Protein AF-A0A077MDC3-F1 (afdb_monomer_lite)

Sequence (258 aa):
MDGVDSLLDNLPDDTRNVLLTLARAWHTCVTGQLAPKDVAADWALPRLPIQLRPPLAHARHLYLTCTYADETWPNDVRDLAAPLAAYLARAIRAEAGQQPGRDGWGFPVSLGRTDTVVFEITAEDPAEIVPVVNGRSLIDLVADFEKARRWELAGDYSGLVPASFSFGDLTQYYLGRAARQWPGPGRAWLLGCDCGEVGCWPLDARIDVTDDLVLWQDFHQPHRAARDYRSFGPFVFDRSEYDRAVADAVAALRADRS

pLDDT: mean 84.71, std 14.76, range [31.23, 98.44]

Foldseek 3Di:
DDLLVVLLVCCVPCLLVSLLLLLQQLVCLVPVDGDASLVSLVVCQVVDDVQLNLLSVLSSCCVVPHDPVGDDDDPSSSVSSSVNSVVSSVSLVVSVVPDPDPPFDPRPPDDDDAKAWAFDWDPDVQIFTFIAINNHTPLVLQLVVCVVVVHPPRSQWAGHRCVLDPCDPLLCALQQRDPDHPPDRQKHFGIHHPPSDPLPWTWMFGWDDYPFKTWTAPIATVVPRVDDCRNSDTHMHTPVSVSVSSVVVVVVVVVVVD

InterPro domains:
  IPR025184 Adenylyltransferase AadA, C-terminal domain [PF13427] (2-80)

Secondary structure (DSSP, 8-state):
--HHHHHHHTTTT-HHHHHHHHHHHHHHHHHS----HHHHHHHHGGGS-GGGHHHHHHHHHHHHH--GGG----HHHHTTHHHHHHHHHHHHHHHHHT-TT--S--S-S-SS-PPPEEEEEPSSSS--EEEEETTEEHHHHHHHHHHHTT-SSTT--B-B-TTTS----HHHHTTT--TT-SSSTTEEEEEB-TTS-TTSS-EEEEEEE-SSEEEEEEEE-GGGTT---TTT--EEEEHHHHHHHHHHHHHHHHHTT-

Organism: NCBI:txid1193518

Radius of gyration: 20.66 Å; chains: 1; bounding box: 45×46×55 Å

Structure (mmCIF, N/CA/C/O backbone):
data_AF-A0A077MDC3-F1
#
_entry.id   AF-A0A077MDC3-F1
#
loop_
_atom_site.group_PDB
_atom_site.id
_atom_site.type_symbol
_atom_site.label_atom_id
_atom_site.label_alt_id
_atom_site.label_comp_id
_atom_site.label_asym_id
_atom_site.label_entity_id
_atom_site.label_seq_id
_atom_site.pdbx_PDB_ins_code
_atom_site.Cartn_x
_atom_site.Cartn_y
_atom_site.Cartn_z
_atom_site.occupancy
_atom_site.B_iso_or_equiv
_atom_site.auth_seq_id
_atom_site.auth_comp_id
_atom_site.auth_asym_id
_atom_site.auth_atom_id
_atom_site.pdbx_PDB_model_num
ATOM 1 N N . MET A 1 1 ? -9.531 -4.899 -19.748 1.00 40.94 1 MET A N 1
ATOM 2 C CA . MET A 1 1 ? -8.127 -4.638 -20.104 1.00 40.94 1 MET A CA 1
ATOM 3 C C . MET A 1 1 ? -7.337 -5.021 -18.874 1.00 40.94 1 MET A C 1
ATOM 5 O O . MET A 1 1 ? -7.708 -4.560 -17.798 1.00 40.94 1 MET A O 1
ATOM 9 N N . ASP A 1 2 ? -6.454 -6.014 -18.979 1.00 57.16 2 ASP A N 1
ATOM 10 C CA . ASP A 1 2 ? -5.719 -6.485 -17.804 1.00 57.16 2 ASP A CA 1
ATOM 11 C C . ASP A 1 2 ? -4.724 -5.393 -17.355 1.00 57.16 2 ASP A C 1
ATOM 13 O O . ASP A 1 2 ? -4.376 -4.494 -18.123 1.00 57.16 2 ASP A O 1
ATOM 17 N N . GLY A 1 3 ? -4.312 -5.411 -16.087 1.00 64.69 3 GLY A N 1
ATOM 18 C CA . GLY A 1 3 ? -3.377 -4.406 -15.577 1.00 64.69 3 GLY A CA 1
ATOM 19 C C . GLY A 1 3 ? -2.032 -4.389 -16.313 1.00 64.69 3 GLY A C 1
ATOM 20 O O . GLY A 1 3 ? -1.382 -3.350 -16.412 1.00 64.69 3 GLY A O 1
ATOM 21 N N . VAL A 1 4 ? -1.612 -5.546 -16.835 1.00 71.31 4 VAL A N 1
ATOM 22 C CA . VAL A 1 4 ? -0.346 -5.719 -17.555 1.00 71.31 4 VAL A CA 1
ATOM 23 C C . VAL A 1 4 ? -0.385 -4.998 -18.902 1.00 71.31 4 VAL A C 1
ATOM 25 O O . VAL A 1 4 ? 0.580 -4.327 -19.242 1.00 71.31 4 VAL A O 1
ATOM 28 N N . ASP A 1 5 ? -1.499 -5.064 -19.624 1.00 73.94 5 ASP A N 1
ATOM 29 C CA . ASP A 1 5 ? -1.712 -4.408 -20.912 1.00 73.94 5 ASP A CA 1
ATOM 30 C C . ASP A 1 5 ? -1.623 -2.889 -20.768 1.00 73.94 5 ASP A C 1
ATOM 32 O O . ASP A 1 5 ? -0.858 -2.252 -21.484 1.00 73.94 5 ASP A O 1
ATOM 36 N N . SER A 1 6 ? -2.297 -2.320 -19.762 1.00 71.25 6 SER A N 1
ATOM 37 C CA . SER A 1 6 ? -2.240 -0.874 -19.508 1.00 71.25 6 SER A CA 1
ATOM 38 C C . SER A 1 6 ? -0.827 -0.379 -19.182 1.00 71.25 6 SER A C 1
ATOM 40 O O . SER A 1 6 ? -0.503 0.773 -19.462 1.00 71.25 6 SER A O 1
ATOM 42 N N . LEU A 1 7 ? 0.027 -1.218 -18.585 1.00 77.31 7 LEU A N 1
ATOM 43 C CA . LEU A 1 7 ? 1.435 -0.875 -18.389 1.00 77.31 7 LEU A CA 1
ATOM 44 C C . LEU A 1 7 ? 2.244 -0.912 -19.676 1.00 77.31 7 LEU A C 1
ATOM 46 O O . LEU A 1 7 ? 3.137 -0.086 -19.855 1.00 77.31 7 LEU A O 1
ATOM 50 N N . LEU A 1 8 ? 1.985 -1.904 -20.526 1.00 84.19 8 LEU A N 1
ATOM 51 C CA . LEU A 1 8 ? 2.693 -2.054 -21.791 1.00 84.19 8 LEU A CA 1
ATOM 52 C C . LEU A 1 8 ? 2.424 -0.861 -22.712 1.00 84.19 8 LEU A C 1
ATOM 54 O O . LEU A 1 8 ? 3.346 -0.429 -23.401 1.00 84.19 8 LEU A O 1
ATOM 58 N N . ASP A 1 9 ? 1.222 -0.284 -22.653 1.00 86.00 9 ASP A N 1
ATOM 59 C CA . ASP A 1 9 ? 0.861 0.926 -23.400 1.00 86.00 9 ASP A CA 1
ATOM 60 C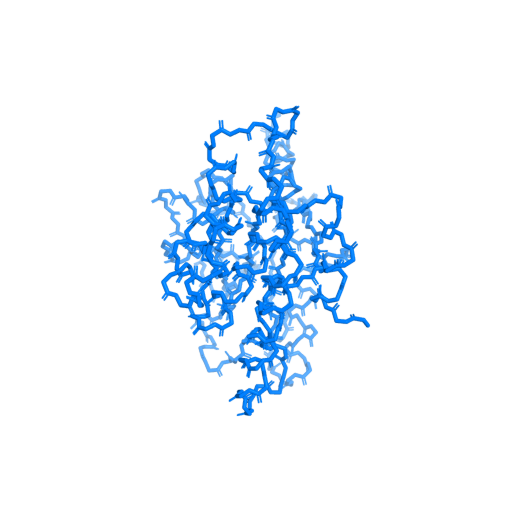 C . ASP A 1 9 ? 1.741 2.137 -23.033 1.00 86.00 9 ASP A C 1
ATOM 62 O O . ASP A 1 9 ? 2.060 2.947 -23.899 1.00 86.00 9 ASP A O 1
ATOM 66 N N . ASN A 1 10 ? 2.213 2.222 -21.782 1.00 85.56 10 ASN A N 1
ATOM 67 C CA . ASN A 1 10 ? 3.073 3.312 -21.299 1.00 85.56 10 ASN A CA 1
ATOM 68 C C . ASN A 1 10 ? 4.574 3.074 -21.546 1.00 85.56 10 ASN A C 1
ATOM 70 O O . ASN A 1 10 ? 5.399 3.925 -21.214 1.00 85.56 10 ASN A O 1
ATOM 74 N N . LEU A 1 11 ? 4.970 1.922 -22.103 1.00 90.06 11 LEU A N 1
ATOM 75 C CA . LEU A 1 11 ? 6.383 1.580 -22.303 1.00 90.06 11 LEU A CA 1
ATOM 76 C C . LEU A 1 11 ? 7.175 2.622 -23.124 1.00 90.06 11 LEU A C 1
ATOM 78 O O . LEU A 1 11 ? 8.333 2.863 -22.763 1.00 90.06 11 LEU A O 1
ATOM 82 N N . PRO A 1 12 ? 6.629 3.236 -24.198 1.00 87.94 12 PRO A N 1
ATOM 83 C CA . PRO A 1 12 ? 7.361 4.235 -24.980 1.00 87.94 12 PRO A CA 1
ATOM 84 C C . PRO A 1 12 ? 7.689 5.508 -24.194 1.00 87.94 12 PRO A C 1
ATOM 86 O O . PRO A 1 12 ? 8.739 6.108 -24.440 1.00 87.94 12 PRO A O 1
ATOM 89 N N . ASP A 1 13 ? 6.809 5.879 -23.263 1.00 86.69 13 ASP A N 1
ATOM 90 C CA . ASP A 1 13 ? 6.859 7.143 -22.527 1.00 86.69 13 ASP A CA 1
ATOM 91 C C . ASP A 1 13 ? 7.561 7.002 -21.169 1.00 86.69 13 ASP A C 1
ATOM 93 O O . ASP A 1 13 ? 8.197 7.944 -20.705 1.00 86.69 13 ASP A O 1
ATOM 97 N N . ASP A 1 14 ? 7.498 5.818 -20.548 1.00 90.31 14 ASP A N 1
ATOM 98 C CA . ASP A 1 14 ? 8.064 5.559 -19.220 1.00 90.31 14 ASP A CA 1
ATOM 99 C C . ASP A 1 14 ? 8.764 4.187 -19.147 1.00 90.31 14 ASP A C 1
ATOM 101 O O . ASP A 1 14 ? 8.464 3.316 -18.322 1.00 90.31 14 ASP A O 1
ATOM 105 N N . THR A 1 15 ? 9.718 3.968 -20.060 1.00 94.31 15 THR A N 1
ATOM 106 C CA . THR A 1 15 ? 10.408 2.678 -20.229 1.00 94.31 15 THR A CA 1
ATOM 107 C C . THR A 1 15 ? 11.013 2.158 -18.921 1.00 94.31 15 THR A C 1
ATOM 109 O O . THR A 1 15 ? 10.834 0.987 -18.576 1.00 94.31 15 THR A O 1
ATOM 112 N N . ARG A 1 16 ? 11.710 3.019 -18.165 1.00 94.38 16 ARG A N 1
ATOM 113 C CA . ARG A 1 16 ? 12.347 2.653 -16.890 1.00 94.38 16 ARG A CA 1
ATOM 114 C C . ARG A 1 16 ? 11.329 2.097 -15.901 1.00 94.38 16 ARG A C 1
ATOM 116 O O . ARG A 1 16 ? 11.520 1.005 -15.360 1.00 94.38 16 ARG A O 1
ATOM 123 N N . ASN A 1 17 ? 10.262 2.848 -15.652 1.00 90.75 17 ASN A N 1
ATOM 124 C CA . ASN A 1 17 ? 9.279 2.503 -14.641 1.00 90.75 17 ASN A CA 1
ATOM 125 C C . ASN A 1 17 ? 8.454 1.284 -15.049 1.00 90.75 17 ASN A C 1
ATOM 127 O O . ASN A 1 17 ? 8.201 0.418 -14.212 1.00 90.75 17 ASN A O 1
ATOM 131 N N . VAL A 1 18 ? 8.083 1.174 -16.328 1.00 91.62 18 VAL A N 1
ATOM 132 C CA . VAL A 1 18 ? 7.330 0.024 -16.841 1.00 91.62 18 VAL A CA 1
ATOM 133 C C . VAL A 1 18 ? 8.127 -1.263 -16.644 1.00 91.62 18 VAL A C 1
ATOM 135 O O . VAL A 1 18 ? 7.604 -2.221 -16.074 1.00 91.62 18 VAL A O 1
ATOM 138 N N . LEU A 1 19 ? 9.411 -1.288 -17.019 1.00 96.00 19 LEU A N 1
ATOM 139 C CA . LEU A 1 19 ? 10.250 -2.481 -16.857 1.00 96.00 19 LEU A CA 1
ATOM 140 C C . LEU A 1 19 ? 10.433 -2.880 -15.386 1.00 96.00 19 LEU A C 1
ATOM 142 O O . LEU A 1 19 ? 10.319 -4.060 -15.048 1.00 96.00 19 LEU A O 1
ATOM 146 N N . LEU A 1 20 ? 10.680 -1.911 -14.501 1.00 93.25 20 LEU A N 1
ATOM 147 C CA . LEU A 1 20 ? 10.841 -2.166 -13.066 1.00 93.25 20 LEU A CA 1
ATOM 148 C C . LEU A 1 20 ? 9.540 -2.629 -12.404 1.00 93.25 20 LEU A C 1
ATOM 150 O O . LEU A 1 20 ? 9.551 -3.516 -11.550 1.00 93.25 20 LEU A O 1
ATOM 154 N N . THR A 1 21 ? 8.407 -2.067 -12.818 1.00 90.06 21 THR A N 1
ATOM 155 C CA . THR A 1 21 ? 7.099 -2.444 -12.279 1.00 90.06 21 THR A CA 1
ATOM 156 C C . THR A 1 21 ? 6.684 -3.833 -12.768 1.00 90.06 21 THR A C 1
ATOM 158 O O . THR A 1 21 ? 6.184 -4.628 -11.974 1.00 90.06 21 THR A O 1
ATOM 161 N N . LEU A 1 22 ? 6.979 -4.191 -14.022 1.00 91.31 22 LEU A N 1
ATOM 162 C CA . LEU A 1 22 ? 6.813 -5.560 -14.522 1.00 91.31 22 LEU A CA 1
ATOM 163 C C . LEU A 1 22 ? 7.717 -6.558 -13.777 1.00 91.31 22 LEU A C 1
ATOM 165 O O . LEU A 1 22 ? 7.263 -7.645 -13.420 1.00 91.31 22 LEU A O 1
ATOM 169 N N . ALA A 1 23 ? 8.972 -6.197 -13.486 1.00 94.06 23 ALA A N 1
ATOM 170 C CA . ALA A 1 23 ? 9.864 -7.042 -12.686 1.00 94.06 23 ALA A CA 1
ATOM 171 C C . ALA A 1 23 ? 9.308 -7.280 -11.271 1.00 94.06 23 ALA A C 1
ATOM 173 O O . ALA A 1 23 ? 9.302 -8.418 -10.797 1.00 94.06 23 ALA A O 1
ATOM 174 N N . ARG A 1 24 ? 8.770 -6.237 -10.623 1.00 89.69 24 ARG A N 1
ATOM 175 C CA . ARG A 1 24 ? 8.090 -6.355 -9.324 1.00 89.69 24 ARG A CA 1
ATOM 176 C C . ARG A 1 24 ? 6.836 -7.217 -9.393 1.00 89.69 24 ARG A C 1
ATOM 178 O O . ARG A 1 24 ? 6.673 -8.097 -8.554 1.00 89.69 24 ARG A O 1
ATOM 185 N N . ALA A 1 25 ? 5.989 -7.020 -10.401 1.00 83.88 25 ALA A N 1
ATOM 186 C CA . ALA A 1 25 ? 4.797 -7.840 -10.594 1.00 83.88 25 ALA A CA 1
ATOM 187 C C . ALA A 1 25 ? 5.165 -9.327 -10.744 1.00 83.88 25 ALA A C 1
ATOM 189 O O . ALA A 1 25 ? 4.563 -10.182 -10.094 1.00 83.88 25 ALA A O 1
ATOM 190 N N . TRP A 1 26 ? 6.209 -9.638 -11.523 1.00 90.00 26 TRP A N 1
ATOM 191 C CA . TRP A 1 26 ? 6.700 -11.009 -11.660 1.00 90.00 26 TRP A CA 1
ATOM 192 C C . TRP A 1 26 ? 7.261 -11.567 -10.344 1.00 90.00 26 TRP A C 1
ATOM 194 O O . TRP A 1 26 ? 6.925 -12.692 -9.971 1.00 90.00 26 TRP A O 1
ATOM 204 N N . HIS A 1 27 ? 8.045 -10.778 -9.601 1.00 87.69 27 HIS A N 1
ATOM 205 C CA . HIS A 1 27 ? 8.534 -11.162 -8.274 1.00 87.69 27 HIS A CA 1
ATOM 206 C C . HIS A 1 27 ? 7.385 -11.535 -7.335 1.00 87.69 27 HIS A C 1
ATOM 208 O O . HIS A 1 27 ? 7.411 -12.593 -6.703 1.00 87.69 27 HIS A O 1
ATOM 214 N N . THR A 1 28 ? 6.361 -10.687 -7.248 1.00 81.00 28 THR A N 1
ATOM 215 C CA . THR A 1 28 ? 5.218 -10.908 -6.359 1.00 81.00 28 THR A CA 1
ATOM 216 C C . THR A 1 28 ? 4.370 -12.099 -6.805 1.00 81.00 28 THR A C 1
ATOM 218 O O . THR A 1 28 ? 3.953 -12.871 -5.946 1.00 81.00 28 THR A O 1
ATOM 221 N N . CYS A 1 29 ? 4.190 -12.325 -8.114 1.00 78.38 29 CYS A N 1
ATOM 222 C CA . CYS A 1 29 ? 3.561 -13.544 -8.649 1.00 78.38 29 CYS A CA 1
ATOM 223 C C . CYS A 1 29 ? 4.222 -14.822 -8.115 1.00 78.38 29 CYS A C 1
ATOM 225 O O . CYS A 1 29 ? 3.530 -15.760 -7.732 1.00 78.38 29 CYS A O 1
ATOM 227 N N . VAL A 1 30 ? 5.558 -14.860 -8.098 1.00 81.94 30 VAL A N 1
ATOM 228 C CA . VAL A 1 30 ? 6.315 -16.070 -7.746 1.00 81.94 30 VAL A CA 1
ATOM 229 C C . VAL A 1 30 ? 6.488 -16.231 -6.236 1.00 81.94 30 VAL A C 1
ATOM 231 O O . VAL A 1 30 ? 6.445 -17.345 -5.722 1.00 81.94 30 VAL A O 1
ATOM 234 N N . THR A 1 31 ? 6.723 -15.137 -5.513 1.00 79.69 31 THR A N 1
ATOM 235 C CA . THR A 1 31 ? 7.104 -15.182 -4.088 1.00 79.69 31 THR A CA 1
ATOM 236 C C . THR A 1 31 ? 5.942 -14.918 -3.135 1.00 79.69 31 THR A C 1
ATOM 238 O O . THR A 1 31 ? 6.041 -15.229 -1.950 1.00 79.69 31 THR A O 1
ATOM 241 N N . GLY A 1 32 ? 4.863 -14.295 -3.615 1.00 71.50 32 GLY A N 1
ATOM 242 C CA . GLY A 1 32 ? 3.811 -13.736 -2.766 1.00 71.50 32 GLY A CA 1
ATOM 243 C C . GLY A 1 32 ? 4.260 -12.529 -1.930 1.00 71.50 32 GLY A C 1
ATOM 244 O O . GLY A 1 32 ? 3.513 -12.090 -1.057 1.00 71.50 32 GLY A O 1
ATOM 245 N N . GLN A 1 33 ? 5.466 -11.999 -2.165 1.00 72.00 33 GLN A N 1
ATOM 246 C CA . GLN A 1 33 ? 6.044 -10.885 -1.416 1.00 72.00 33 GLN A CA 1
ATOM 247 C C . GLN A 1 33 ? 6.175 -9.639 -2.293 1.00 72.00 33 GLN A C 1
ATOM 249 O O . GLN A 1 33 ? 6.536 -9.701 -3.476 1.00 72.00 33 GLN A O 1
ATOM 254 N N . LEU A 1 34 ? 5.891 -8.487 -1.692 1.00 75.31 34 LEU A N 1
ATOM 255 C CA . LEU A 1 34 ? 6.171 -7.190 -2.289 1.00 75.31 34 LEU A CA 1
ATOM 256 C C . LEU A 1 34 ? 7.639 -6.823 -2.045 1.00 75.31 34 LEU A C 1
ATOM 258 O O . LEU A 1 34 ? 8.166 -7.063 -0.962 1.00 75.31 34 LEU A O 1
ATOM 262 N N . ALA A 1 35 ? 8.286 -6.232 -3.047 1.00 79.81 35 ALA A N 1
ATOM 263 C CA . ALA A 1 35 ? 9.672 -5.786 -2.960 1.00 79.81 35 ALA A CA 1
ATOM 264 C C . ALA A 1 35 ? 9.859 -4.410 -3.628 1.00 79.81 35 ALA A C 1
ATOM 266 O O . ALA A 1 35 ? 9.105 -4.080 -4.552 1.00 79.81 35 ALA A O 1
ATOM 267 N N . PRO A 1 36 ? 10.864 -3.616 -3.209 1.00 87.00 36 PRO A N 1
ATOM 268 C CA . PRO A 1 36 ? 11.328 -2.447 -3.957 1.00 87.00 36 PRO A CA 1
ATOM 269 C C . PRO A 1 36 ? 11.699 -2.786 -5.410 1.00 87.00 36 PRO A C 1
ATOM 271 O O . PRO A 1 36 ? 12.028 -3.931 -5.736 1.00 87.00 36 PRO A O 1
ATOM 274 N N . LYS A 1 37 ? 11.637 -1.787 -6.298 1.00 88.19 37 LYS A N 1
ATOM 275 C CA . LYS A 1 37 ? 11.838 -1.954 -7.751 1.00 88.19 37 LYS A CA 1
ATOM 276 C C . LYS A 1 37 ? 13.209 -2.534 -8.105 1.00 88.19 37 LYS A C 1
ATOM 278 O O . LYS A 1 37 ? 13.310 -3.412 -8.960 1.00 88.19 37 LYS A O 1
ATOM 283 N N . ASP A 1 38 ? 14.254 -2.067 -7.440 1.00 93.44 38 ASP A N 1
ATOM 284 C CA . ASP A 1 38 ? 15.633 -2.515 -7.617 1.00 93.44 38 ASP A CA 1
ATOM 285 C C . ASP A 1 38 ? 15.864 -3.942 -7.100 1.00 93.44 38 ASP A C 1
ATOM 287 O O . ASP A 1 38 ? 16.493 -4.745 -7.792 1.00 93.44 38 ASP A O 1
ATOM 291 N N . VAL A 1 39 ? 15.290 -4.287 -5.944 1.00 93.06 39 VAL A N 1
ATOM 292 C CA . VAL A 1 39 ? 15.329 -5.644 -5.374 1.00 93.06 39 VAL A CA 1
ATOM 293 C C . VAL A 1 39 ? 14.605 -6.637 -6.287 1.00 93.06 39 VAL A C 1
ATOM 295 O O . VAL A 1 39 ? 15.112 -7.726 -6.564 1.00 93.06 39 VAL A O 1
ATOM 298 N N . ALA A 1 40 ? 13.438 -6.257 -6.813 1.00 92.81 40 ALA A N 1
ATOM 299 C CA . ALA A 1 40 ? 12.711 -7.076 -7.777 1.00 92.81 40 ALA A CA 1
ATOM 300 C C . ALA A 1 40 ? 13.484 -7.246 -9.095 1.00 92.81 40 ALA A C 1
ATOM 302 O O . ALA A 1 40 ? 13.493 -8.336 -9.672 1.00 92.81 40 ALA A O 1
ATOM 303 N N . ALA A 1 41 ? 14.167 -6.195 -9.559 1.00 97.06 41 ALA A N 1
ATOM 304 C CA . ALA A 1 41 ? 15.030 -6.270 -10.730 1.00 97.06 41 ALA A CA 1
ATOM 305 C C . ALA A 1 41 ? 16.223 -7.216 -10.504 1.00 97.06 41 ALA A C 1
ATOM 307 O O . ALA A 1 41 ? 16.478 -8.065 -11.358 1.00 97.06 41 ALA A O 1
ATOM 308 N N . ASP A 1 42 ? 16.895 -7.155 -9.349 1.00 98.12 42 ASP A N 1
ATOM 309 C CA . ASP A 1 42 ? 17.975 -8.092 -8.990 1.00 98.12 42 ASP A CA 1
ATOM 310 C C . ASP A 1 42 ? 17.500 -9.543 -8.949 1.00 98.12 42 ASP A C 1
ATOM 312 O O . ASP A 1 42 ? 18.204 -10.450 -9.395 1.00 98.12 42 ASP A O 1
ATOM 316 N N . TRP A 1 43 ? 16.284 -9.775 -8.456 1.00 97.19 43 TRP A N 1
ATOM 317 C CA . TRP A 1 43 ? 15.674 -11.097 -8.477 1.00 97.19 43 TRP A CA 1
ATOM 318 C C . TRP A 1 43 ? 15.354 -11.570 -9.905 1.00 97.19 43 TRP A C 1
ATOM 320 O O . TRP A 1 43 ? 15.585 -12.739 -10.233 1.00 97.19 43 TRP A O 1
ATOM 330 N N . ALA A 1 44 ? 14.843 -10.692 -10.770 1.00 97.62 44 ALA A N 1
ATOM 331 C CA . ALA A 1 44 ? 14.433 -11.049 -12.127 1.00 97.62 44 ALA A CA 1
ATOM 332 C C . ALA A 1 44 ? 15.631 -11.271 -13.068 1.00 97.62 44 ALA A C 1
ATOM 334 O O . ALA A 1 44 ? 15.621 -12.213 -13.861 1.00 97.62 44 ALA A O 1
ATOM 335 N N . LEU A 1 45 ? 16.691 -10.463 -12.958 1.00 98.44 45 LEU A N 1
ATOM 336 C CA . LEU A 1 45 ? 17.883 -10.515 -13.815 1.00 98.44 45 LEU A CA 1
ATOM 337 C C . LEU A 1 45 ? 18.471 -11.927 -14.033 1.00 98.44 45 LEU A C 1
ATOM 339 O O . LEU A 1 45 ? 18.633 -12.316 -15.193 1.00 98.44 45 LEU A O 1
ATOM 343 N N . PRO A 1 46 ? 18.764 -12.744 -13.001 1.00 97.75 46 PRO A N 1
ATOM 344 C CA . PRO A 1 46 ? 19.316 -14.086 -13.196 1.00 97.75 46 PRO A CA 1
ATOM 345 C C . PRO A 1 46 ? 18.331 -15.074 -13.844 1.00 97.75 46 PRO A C 1
ATOM 347 O O . PRO A 1 46 ? 18.771 -16.099 -14.362 1.00 97.75 46 PRO A O 1
ATOM 350 N N . ARG A 1 47 ? 17.024 -14.773 -13.848 1.00 97.44 47 ARG A N 1
ATOM 351 C CA . ARG A 1 47 ? 15.946 -15.614 -14.406 1.00 97.44 47 ARG A CA 1
ATOM 352 C C . ARG A 1 47 ? 15.610 -15.277 -15.860 1.00 97.44 47 ARG A C 1
ATOM 354 O O . ARG A 1 47 ? 14.898 -16.033 -16.518 1.00 97.44 47 ARG A O 1
ATOM 361 N N . LEU A 1 48 ? 16.117 -14.157 -16.371 1.00 97.50 48 LEU A N 1
ATOM 362 C CA . LEU A 1 48 ? 15.937 -13.753 -17.761 1.00 97.50 48 LEU A CA 1
ATOM 363 C C . LEU A 1 48 ? 16.943 -14.455 -18.690 1.00 97.50 48 LEU A C 1
ATOM 365 O O . LEU A 1 48 ? 18.101 -14.673 -18.293 1.00 97.50 48 LEU A O 1
ATOM 369 N N . PRO A 1 49 ? 16.555 -14.718 -19.956 1.00 97.75 49 PRO A N 1
ATOM 370 C CA . PRO A 1 49 ? 17.505 -14.993 -21.029 1.00 97.75 49 PRO A CA 1
ATOM 371 C C . PRO A 1 49 ? 18.582 -13.907 -21.073 1.00 97.75 49 PRO A C 1
ATOM 373 O O . PRO A 1 49 ? 18.269 -12.724 -20.937 1.00 97.75 49 PRO A O 1
ATOM 376 N N . ILE A 1 50 ? 19.845 -14.297 -21.262 1.00 96.81 50 ILE A N 1
ATOM 377 C CA . ILE A 1 50 ? 20.999 -13.386 -21.172 1.00 96.81 50 ILE A CA 1
ATOM 378 C C . ILE A 1 50 ? 20.856 -12.158 -22.085 1.00 96.81 50 ILE A C 1
ATOM 380 O O . ILE A 1 50 ? 21.234 -11.060 -21.693 1.00 96.81 50 ILE A O 1
ATOM 384 N N . GLN A 1 51 ? 20.225 -12.327 -23.250 1.00 97.25 51 GLN A N 1
ATOM 385 C CA . GLN A 1 51 ? 19.987 -11.277 -24.240 1.00 97.25 51 GLN A CA 1
ATOM 386 C C . GLN A 1 51 ? 18.976 -10.219 -23.775 1.00 97.25 51 GLN A C 1
ATOM 388 O O . GLN A 1 51 ? 19.032 -9.094 -24.247 1.00 97.25 51 GLN A O 1
ATOM 393 N N . LEU A 1 52 ? 18.060 -10.554 -22.860 1.00 97.75 52 LEU A N 1
ATOM 394 C CA . LEU A 1 52 ? 17.017 -9.639 -22.372 1.00 97.75 52 LEU A CA 1
ATOM 395 C C . LEU A 1 52 ? 17.393 -8.938 -21.057 1.00 97.75 52 LEU A C 1
ATOM 397 O O . LEU A 1 52 ? 16.660 -8.073 -20.587 1.00 97.75 52 LEU A O 1
ATOM 401 N N . ARG A 1 53 ? 18.530 -9.292 -20.447 1.00 98.19 53 ARG A N 1
ATOM 402 C CA . ARG A 1 53 ? 19.003 -8.678 -19.195 1.00 98.19 53 ARG A CA 1
ATOM 403 C C . ARG A 1 53 ? 19.411 -7.203 -19.314 1.00 98.19 53 ARG A C 1
ATOM 405 O O . ARG A 1 53 ? 19.107 -6.475 -18.369 1.00 98.19 53 ARG A O 1
ATOM 412 N N . PRO A 1 54 ? 20.075 -6.739 -20.399 1.00 98.44 54 PRO A N 1
ATOM 413 C CA . PRO A 1 54 ? 20.584 -5.368 -20.477 1.00 98.44 54 PRO A CA 1
ATOM 414 C C . PRO A 1 54 ? 19.553 -4.267 -20.172 1.00 98.44 54 PRO A C 1
ATOM 416 O O . PRO A 1 54 ? 19.846 -3.446 -19.304 1.00 98.44 54 PRO A O 1
ATOM 419 N N . PRO A 1 55 ? 18.339 -4.250 -20.766 1.00 98.12 55 PRO A N 1
ATOM 420 C CA . PRO A 1 55 ? 17.357 -3.203 -20.466 1.00 98.12 55 PRO A CA 1
ATOM 421 C C . PRO A 1 55 ? 16.891 -3.181 -19.007 1.00 98.12 55 PRO A C 1
ATOM 423 O O . PRO A 1 55 ? 16.739 -2.098 -18.448 1.00 98.12 55 PRO A O 1
ATOM 426 N N . LEU A 1 56 ? 16.725 -4.336 -18.348 1.00 98.44 56 LEU A N 1
ATOM 427 C CA . LEU A 1 56 ? 16.349 -4.361 -16.928 1.00 98.44 56 LEU A CA 1
ATOM 428 C C . LEU A 1 56 ? 17.498 -3.901 -16.021 1.00 98.44 56 LEU A C 1
ATOM 430 O O . LEU A 1 56 ? 17.271 -3.172 -15.056 1.00 98.44 56 LEU A O 1
ATOM 434 N N . ALA A 1 57 ? 18.731 -4.309 -16.332 1.00 98.12 57 ALA A N 1
ATOM 435 C CA . ALA A 1 57 ? 19.914 -3.884 -15.586 1.00 98.12 57 ALA A CA 1
ATOM 436 C C . ALA A 1 57 ? 20.121 -2.366 -15.699 1.00 98.12 57 ALA A C 1
ATOM 438 O O . ALA A 1 57 ? 20.408 -1.705 -14.700 1.00 98.12 57 ALA A O 1
ATOM 439 N N . HIS A 1 58 ? 19.912 -1.814 -16.898 1.00 98.00 58 HIS A N 1
ATOM 440 C CA . HIS A 1 58 ? 19.978 -0.378 -17.153 1.00 98.00 58 HIS A CA 1
ATOM 441 C C . HIS A 1 58 ? 18.861 0.385 -16.436 1.00 98.00 58 HIS A C 1
ATOM 443 O O . HIS A 1 58 ? 19.146 1.353 -15.736 1.00 98.00 58 HIS A O 1
ATOM 449 N N . ALA A 1 59 ? 17.613 -0.096 -16.512 1.00 97.50 59 ALA A N 1
ATOM 450 C CA . ALA A 1 59 ? 16.483 0.488 -15.784 1.00 97.50 59 ALA A CA 1
ATOM 451 C C . ALA A 1 59 ? 16.760 0.572 -14.275 1.00 97.50 59 ALA A C 1
ATOM 453 O O . ALA A 1 59 ? 16.546 1.614 -13.656 1.00 97.50 59 ALA A O 1
ATOM 454 N N . ARG A 1 60 ? 17.288 -0.514 -13.691 1.00 97.69 60 ARG A N 1
ATOM 455 C CA . ARG A 1 60 ? 17.683 -0.567 -12.279 1.00 97.69 60 ARG A CA 1
ATOM 456 C C . ARG A 1 60 ? 18.800 0.424 -11.963 1.00 97.69 60 ARG A C 1
ATOM 458 O O . ARG A 1 60 ? 18.725 1.103 -10.945 1.00 97.69 60 ARG A O 1
ATOM 465 N N . HIS A 1 61 ? 19.830 0.505 -12.805 1.00 97.00 61 HIS A N 1
ATOM 466 C CA . HIS A 1 61 ? 20.913 1.467 -12.614 1.00 97.00 61 HIS A CA 1
ATOM 467 C C . HIS A 1 61 ? 20.369 2.898 -12.594 1.00 97.00 61 HIS A C 1
ATOM 469 O O . HIS A 1 61 ? 20.562 3.597 -11.605 1.00 97.00 61 HIS A O 1
ATOM 475 N N . LEU A 1 62 ? 19.610 3.285 -13.624 1.00 96.31 62 LEU A N 1
ATOM 476 C CA . LEU A 1 62 ? 18.990 4.605 -13.710 1.00 96.31 62 LEU A CA 1
ATOM 477 C C . LEU A 1 62 ? 18.089 4.902 -12.508 1.00 96.31 62 LEU A C 1
ATOM 479 O O . LEU A 1 62 ? 18.087 6.024 -12.024 1.00 96.31 62 LEU A O 1
ATOM 483 N N . TYR A 1 63 ? 17.317 3.930 -12.016 1.00 92.94 63 TYR A N 1
ATOM 484 C CA . TYR A 1 63 ? 16.464 4.115 -10.834 1.00 92.94 63 TYR A CA 1
ATOM 485 C C . TYR A 1 63 ? 17.257 4.498 -9.580 1.00 92.94 63 TYR A C 1
ATOM 487 O O . TYR A 1 63 ? 16.802 5.321 -8.795 1.00 92.94 63 TYR A O 1
ATOM 495 N N . LEU A 1 64 ? 18.451 3.930 -9.408 1.00 93.12 64 LEU A N 1
ATOM 496 C CA . LEU A 1 64 ? 19.282 4.159 -8.227 1.00 93.12 64 LEU A CA 1
ATOM 497 C C . LEU A 1 64 ? 20.192 5.385 -8.341 1.00 93.12 64 LEU A C 1
ATOM 499 O O . LEU A 1 64 ? 20.627 5.910 -7.319 1.00 93.12 64 LEU A O 1
ATOM 503 N N . THR A 1 65 ? 20.539 5.809 -9.558 1.00 94.31 65 THR A N 1
ATOM 504 C CA . THR A 1 65 ? 21.625 6.781 -9.772 1.00 94.31 65 THR A CA 1
ATOM 505 C C . THR A 1 65 ? 21.223 8.020 -10.564 1.00 94.31 65 THR A C 1
ATOM 507 O O . THR A 1 65 ? 22.021 8.952 -10.641 1.00 94.31 65 THR A O 1
ATOM 510 N N . CYS A 1 66 ? 20.026 8.058 -11.161 1.00 92.12 66 CYS A N 1
ATOM 511 C CA . CYS A 1 66 ? 19.687 9.046 -12.183 1.00 92.12 66 CYS A CA 1
ATOM 512 C C . CYS A 1 66 ? 18.272 9.624 -12.019 1.00 92.12 66 CYS A C 1
ATOM 514 O O . CYS A 1 66 ? 17.291 8.908 -11.786 1.00 92.12 66 CYS A O 1
ATOM 516 N N . THR A 1 67 ? 18.144 10.942 -12.183 1.00 89.19 67 THR A N 1
ATOM 517 C CA . THR A 1 67 ? 16.832 11.596 -12.267 1.00 89.19 67 THR A CA 1
ATOM 518 C C . THR A 1 67 ? 16.187 11.324 -13.633 1.00 89.19 67 THR A C 1
ATOM 520 O O . THR A 1 67 ? 16.877 10.986 -14.589 1.00 89.19 67 THR A O 1
ATOM 523 N N . TYR A 1 68 ? 14.864 11.487 -13.761 1.00 85.25 68 TYR A N 1
ATOM 524 C CA . TYR A 1 68 ? 14.198 11.382 -15.075 1.00 85.25 68 TYR A CA 1
ATOM 525 C C . TYR A 1 68 ? 14.719 12.401 -16.096 1.00 85.25 68 TYR A C 1
ATOM 527 O O . TYR A 1 68 ? 14.748 12.108 -17.283 1.00 85.25 68 TYR A O 1
ATOM 535 N N . ALA A 1 69 ? 15.117 13.598 -15.658 1.00 85.81 69 ALA A N 1
ATOM 536 C CA . ALA A 1 69 ? 15.561 14.648 -16.573 1.00 85.81 69 ALA A CA 1
ATOM 537 C C . ALA A 1 69 ? 16.907 14.318 -17.243 1.00 85.81 69 ALA A C 1
ATOM 539 O O . ALA A 1 69 ? 17.182 14.809 -18.336 1.00 85.81 69 ALA A O 1
ATOM 540 N N . ASP A 1 70 ? 17.714 13.475 -16.597 1.00 89.81 70 ASP A N 1
ATOM 541 C CA . ASP A 1 70 ? 19.082 13.164 -17.011 1.00 89.81 70 ASP A CA 1
ATOM 542 C C . ASP A 1 70 ? 19.219 11.753 -17.609 1.00 89.81 70 ASP A C 1
ATOM 544 O O . ASP A 1 70 ? 20.324 11.337 -17.976 1.00 89.81 70 ASP A O 1
ATOM 548 N N . GLU A 1 71 ? 18.126 10.982 -17.688 1.00 92.25 71 GLU A N 1
ATOM 549 C CA . GLU A 1 71 ? 18.209 9.589 -18.113 1.00 92.25 71 GLU A CA 1
ATOM 550 C C . GLU A 1 71 ? 18.516 9.460 -19.606 1.00 92.25 71 GLU A C 1
ATOM 552 O O . GLU A 1 71 ? 17.925 10.106 -20.471 1.00 92.25 71 GLU A O 1
ATOM 557 N N . THR A 1 72 ? 19.461 8.577 -19.921 1.00 93.38 72 THR A N 1
ATOM 558 C CA . THR A 1 72 ? 19.834 8.254 -21.297 1.00 93.38 72 THR A CA 1
ATOM 559 C C . THR A 1 72 ? 19.839 6.747 -21.484 1.00 93.38 72 THR A C 1
ATOM 561 O O . THR A 1 72 ? 20.223 5.987 -20.592 1.00 93.38 72 THR A O 1
ATOM 564 N N . TRP A 1 73 ? 19.391 6.308 -22.656 1.00 95.19 73 TRP A N 1
ATOM 565 C CA . TRP A 1 73 ? 19.279 4.901 -23.017 1.00 95.19 73 TRP A CA 1
ATOM 566 C C . TRP A 1 73 ? 20.122 4.625 -24.264 1.00 95.19 73 TRP A C 1
ATOM 568 O O . TRP A 1 73 ? 19.848 5.219 -25.309 1.00 95.19 73 TRP A O 1
ATOM 578 N N . PRO A 1 74 ? 21.128 3.734 -24.193 1.00 96.19 74 PRO A N 1
ATOM 579 C CA . PRO A 1 74 ? 21.813 3.241 -25.383 1.00 96.19 74 PRO A CA 1
ATOM 580 C C . PRO A 1 74 ? 20.818 2.595 -26.355 1.00 96.19 74 PRO A C 1
ATOM 582 O O . PRO A 1 74 ? 19.897 1.904 -25.919 1.00 96.19 74 PRO A O 1
ATOM 585 N N . ASN A 1 75 ? 20.987 2.817 -27.662 1.00 95.38 75 ASN A N 1
ATOM 586 C CA . ASN A 1 75 ? 20.028 2.346 -28.672 1.00 95.38 75 ASN A CA 1
ATOM 587 C C . ASN A 1 75 ? 19.844 0.822 -28.633 1.00 95.38 75 ASN A C 1
ATOM 589 O O . ASN A 1 75 ? 18.719 0.341 -28.615 1.00 95.38 75 ASN A O 1
ATOM 593 N N . ASP A 1 76 ? 20.940 0.073 -28.524 1.00 93.31 76 ASP A N 1
ATOM 594 C CA . ASP A 1 76 ? 20.937 -1.388 -28.412 1.00 93.31 76 ASP A CA 1
ATOM 595 C C . ASP A 1 76 ? 20.195 -1.891 -27.162 1.00 93.31 76 ASP A C 1
ATOM 597 O O . ASP A 1 76 ? 19.526 -2.922 -27.201 1.00 93.31 76 ASP A O 1
ATOM 601 N N . VAL A 1 77 ? 20.261 -1.143 -26.059 1.00 95.69 77 VAL A N 1
ATOM 602 C CA . VAL A 1 77 ? 19.500 -1.426 -24.835 1.00 95.69 77 VAL A CA 1
ATOM 603 C C . VAL A 1 77 ? 18.023 -1.056 -25.007 1.00 95.69 77 VAL A C 1
ATOM 605 O O . VAL A 1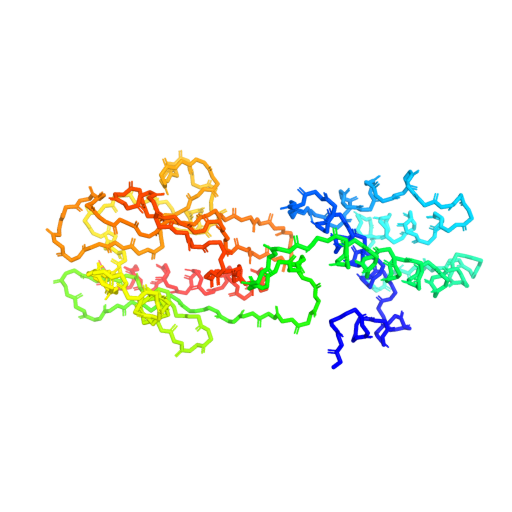 77 ? 17.148 -1.827 -24.605 1.00 95.69 77 VAL A O 1
ATOM 608 N N . ARG A 1 78 ? 17.729 0.101 -25.614 1.00 94.50 78 ARG A N 1
ATOM 609 C CA . ARG A 1 78 ? 16.362 0.596 -25.836 1.00 94.50 78 ARG A CA 1
ATOM 610 C C . ARG A 1 78 ? 15.573 -0.308 -26.783 1.00 94.50 78 ARG A C 1
ATOM 612 O O . ARG A 1 78 ? 14.418 -0.615 -26.494 1.00 94.50 78 ARG A O 1
ATOM 619 N N . ASP A 1 79 ? 16.205 -0.803 -27.842 1.00 95.62 79 ASP A N 1
ATOM 620 C CA . ASP A 1 79 ? 15.596 -1.715 -28.819 1.00 95.62 79 ASP A CA 1
ATOM 621 C C . ASP A 1 79 ? 15.148 -3.046 -28.182 1.00 95.62 79 ASP A C 1
ATOM 623 O O . ASP A 1 79 ? 14.221 -3.704 -28.659 1.00 95.62 79 ASP A O 1
ATOM 627 N N . LEU A 1 80 ? 15.760 -3.430 -27.056 1.00 97.06 80 LEU A N 1
ATOM 628 C CA . LEU A 1 80 ? 15.416 -4.632 -26.295 1.00 97.06 80 LEU A CA 1
ATOM 629 C C . LEU A 1 80 ? 14.331 -4.405 -25.229 1.00 97.06 80 LEU A C 1
ATOM 631 O O . LEU A 1 80 ? 13.853 -5.384 -24.646 1.00 97.06 80 LEU A O 1
ATOM 635 N N . ALA A 1 81 ? 13.897 -3.164 -24.983 1.00 96.44 81 ALA A N 1
ATOM 636 C CA . ALA A 1 81 ? 12.907 -2.858 -23.951 1.00 96.44 81 ALA A CA 1
ATOM 637 C C . ALA A 1 81 ? 11.542 -3.507 -24.231 1.00 96.44 81 ALA A C 1
ATOM 639 O O . ALA A 1 81 ? 10.991 -4.174 -23.355 1.00 96.44 81 ALA A O 1
ATOM 640 N N . ALA A 1 82 ? 11.018 -3.386 -25.455 1.00 96.31 82 ALA A N 1
ATOM 641 C CA . ALA A 1 82 ? 9.752 -4.017 -25.840 1.00 96.31 82 ALA A CA 1
ATOM 642 C C . ALA A 1 82 ? 9.813 -5.560 -25.815 1.00 96.31 82 ALA A C 1
ATOM 644 O O . ALA A 1 82 ? 8.930 -6.174 -25.207 1.00 96.31 82 ALA A O 1
ATOM 645 N N . PRO A 1 83 ? 10.859 -6.214 -26.366 1.00 97.75 83 PRO A N 1
ATOM 646 C CA . PRO A 1 83 ? 11.064 -7.653 -26.192 1.00 97.75 83 PRO A CA 1
ATOM 647 C C . PRO A 1 83 ? 11.102 -8.109 -24.727 1.00 97.75 83 PRO A C 1
ATOM 649 O O . PRO A 1 83 ? 10.483 -9.119 -24.381 1.00 97.75 83 PRO A O 1
ATOM 652 N N . LEU A 1 84 ? 11.795 -7.371 -23.852 1.00 97.94 84 LEU A N 1
ATOM 653 C CA . LEU A 1 84 ? 11.827 -7.669 -22.421 1.00 97.94 84 LEU A CA 1
ATOM 654 C C . LEU A 1 84 ? 10.441 -7.504 -21.781 1.00 97.94 84 LEU A C 1
ATOM 656 O O . LEU A 1 84 ? 10.001 -8.394 -21.053 1.00 97.94 84 LEU A O 1
ATOM 660 N N . ALA A 1 85 ? 9.747 -6.398 -22.049 1.00 96.12 85 ALA A N 1
ATOM 661 C CA . ALA A 1 85 ? 8.431 -6.126 -21.478 1.00 96.12 85 ALA A CA 1
ATOM 662 C C . ALA A 1 85 ? 7.420 -7.223 -21.853 1.00 96.12 85 ALA A C 1
ATOM 664 O O . ALA A 1 85 ? 6.725 -7.755 -20.987 1.00 96.12 85 ALA A O 1
ATOM 665 N N . ALA A 1 86 ? 7.419 -7.654 -23.119 1.00 95.06 86 ALA A N 1
ATOM 666 C CA . ALA A 1 86 ? 6.599 -8.768 -23.587 1.00 95.06 86 ALA A CA 1
ATOM 667 C C . ALA A 1 86 ? 6.967 -10.101 -22.906 1.00 95.06 86 ALA A C 1
ATOM 669 O O . ALA A 1 86 ? 6.081 -10.889 -22.559 1.00 95.06 86 ALA A O 1
ATOM 670 N N . TYR A 1 87 ? 8.262 -10.358 -22.680 1.00 96.62 87 TYR A N 1
ATOM 671 C CA . TYR A 1 87 ? 8.712 -11.540 -21.941 1.00 96.62 87 TYR A CA 1
ATOM 672 C C . TYR A 1 87 ? 8.181 -11.538 -20.503 1.00 96.62 87 TYR A C 1
ATOM 674 O O . TYR A 1 87 ? 7.609 -12.538 -20.066 1.00 96.62 87 TYR A O 1
ATOM 682 N N . LEU A 1 88 ? 8.344 -10.422 -19.783 1.00 94.00 88 LEU A N 1
ATOM 683 C CA . LEU A 1 88 ? 7.880 -10.272 -18.402 1.00 94.00 88 LEU A CA 1
ATOM 684 C C . LEU A 1 88 ? 6.358 -10.414 -18.313 1.00 94.00 88 LEU A C 1
ATOM 686 O O . LEU A 1 88 ? 5.866 -11.168 -17.478 1.00 94.00 88 LEU A O 1
ATOM 690 N N . ALA A 1 89 ? 5.614 -9.779 -19.220 1.00 90.00 89 ALA A N 1
ATOM 691 C CA . ALA A 1 89 ? 4.161 -9.898 -19.295 1.00 90.00 89 ALA A CA 1
ATOM 692 C C . ALA A 1 89 ? 3.706 -11.355 -19.482 1.00 90.00 89 ALA A C 1
ATOM 694 O O . ALA A 1 89 ? 2.793 -11.825 -18.801 1.00 90.00 89 ALA A O 1
ATOM 695 N N . ARG A 1 90 ? 4.371 -12.109 -20.369 1.00 91.31 90 ARG A N 1
ATOM 696 C CA . ARG A 1 90 ? 4.093 -13.540 -20.550 1.00 91.31 90 ARG A CA 1
ATOM 697 C C . ARG A 1 90 ? 4.423 -14.350 -19.297 1.00 91.31 90 ARG A C 1
ATOM 699 O O . ARG A 1 90 ? 3.648 -15.236 -18.951 1.00 91.31 90 ARG A O 1
ATOM 706 N N . ALA A 1 91 ? 5.544 -14.063 -18.636 1.00 90.06 91 ALA A N 1
ATOM 707 C CA . ALA A 1 91 ? 5.931 -14.745 -17.404 1.00 90.06 91 ALA A CA 1
ATOM 708 C C . ALA A 1 91 ? 4.890 -14.521 -16.293 1.00 90.06 91 ALA A C 1
ATOM 710 O O . ALA A 1 91 ? 4.405 -15.487 -15.717 1.00 90.06 91 ALA A O 1
ATOM 711 N N . ILE A 1 92 ? 4.455 -13.276 -16.078 1.00 85.81 92 ILE A N 1
ATOM 712 C CA . ILE A 1 92 ? 3.399 -12.920 -15.114 1.00 85.81 92 ILE A CA 1
ATOM 713 C C . ILE A 1 92 ? 2.106 -13.692 -15.403 1.00 85.81 92 ILE A C 1
ATOM 715 O O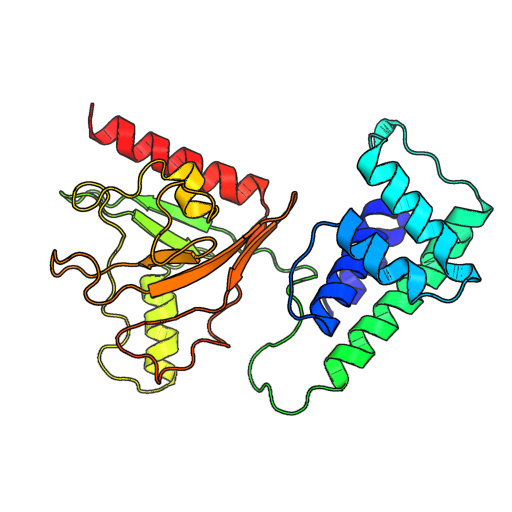 . ILE A 1 92 ? 1.538 -14.322 -14.513 1.00 85.81 92 ILE A O 1
ATOM 719 N N . ARG A 1 93 ? 1.654 -13.690 -16.663 1.00 82.00 93 ARG A N 1
ATOM 720 C CA . ARG A 1 93 ? 0.434 -14.403 -17.078 1.00 82.00 93 ARG A CA 1
ATOM 721 C C . ARG A 1 93 ? 0.543 -15.915 -16.876 1.00 82.00 93 ARG A C 1
ATOM 723 O O . ARG A 1 93 ? -0.432 -16.543 -16.471 1.00 82.00 93 ARG A O 1
ATOM 730 N N . ALA A 1 94 ? 1.714 -16.497 -17.136 1.00 81.69 94 ALA A N 1
ATOM 731 C CA . ALA A 1 94 ? 1.952 -17.922 -16.933 1.00 81.69 94 ALA A CA 1
ATOM 732 C C . ALA A 1 94 ? 1.893 -18.311 -15.448 1.00 81.69 94 ALA A C 1
ATOM 734 O O . ALA A 1 94 ? 1.306 -19.340 -15.123 1.00 81.69 94 ALA A O 1
ATOM 735 N N . GLU A 1 95 ? 2.452 -17.495 -14.552 1.00 79.88 95 GLU A N 1
ATOM 736 C CA . GLU A 1 95 ? 2.363 -17.731 -13.103 1.00 79.88 95 GLU A CA 1
ATOM 737 C C . GLU A 1 95 ? 0.925 -17.568 -12.593 1.00 79.88 95 GLU A C 1
ATOM 739 O O . GLU A 1 95 ? 0.435 -18.395 -11.824 1.00 79.88 95 GLU A O 1
ATOM 744 N N . ALA A 1 96 ? 0.202 -16.555 -13.084 1.00 64.31 96 ALA A N 1
ATOM 745 C CA . ALA A 1 96 ? -1.196 -16.329 -12.720 1.00 64.31 96 ALA A CA 1
ATOM 746 C C . ALA A 1 96 ? -2.123 -17.488 -13.141 1.00 64.31 96 ALA A C 1
ATOM 748 O O . ALA A 1 96 ? -3.071 -17.812 -12.428 1.00 64.31 96 ALA A O 1
ATOM 749 N N . GLY A 1 97 ? -1.851 -18.140 -14.277 1.00 56.00 97 GLY A N 1
ATOM 750 C CA . GLY A 1 97 ? -2.649 -19.264 -14.780 1.00 56.00 97 GLY A CA 1
ATOM 751 C C . GLY A 1 97 ? -2.400 -20.613 -14.088 1.00 56.00 97 GLY A C 1
ATOM 752 O O . GLY A 1 97 ? -3.211 -21.523 -14.237 1.00 56.00 97 GLY A O 1
ATOM 753 N N . GLN A 1 98 ? -1.303 -20.764 -13.338 1.00 50.03 98 GLN A N 1
ATOM 754 C CA . GLN A 1 98 ? -0.878 -22.040 -12.737 1.00 50.03 98 GLN A CA 1
ATOM 755 C C . GLN A 1 98 ? -1.327 -22.242 -11.277 1.00 50.03 98 GLN A C 1
ATOM 757 O O . GLN A 1 98 ? -1.002 -23.272 -10.689 1.00 50.03 98 GLN A O 1
ATOM 762 N N . GLN A 1 99 ? -2.103 -21.322 -10.689 1.00 46.00 99 GLN A N 1
ATOM 763 C CA . GLN A 1 99 ? -2.672 -21.478 -9.339 1.00 46.00 99 GLN A CA 1
ATOM 764 C C . GLN A 1 99 ? -4.186 -21.788 -9.370 1.00 46.00 99 GLN A C 1
ATOM 766 O O . GLN A 1 99 ? -5.003 -20.884 -9.180 1.00 46.00 99 GLN A O 1
ATOM 771 N N . PRO A 1 100 ? -4.610 -23.051 -9.590 1.00 34.69 100 PRO A N 1
ATOM 772 C CA . PRO A 1 100 ? -6.017 -23.432 -9.511 1.00 34.69 100 PRO A CA 1
ATOM 773 C C . PRO A 1 100 ? -6.452 -23.557 -8.040 1.00 34.69 100 PRO A C 1
ATOM 775 O O . PRO A 1 100 ? -5.868 -24.330 -7.284 1.00 34.69 100 PRO A O 1
ATOM 778 N N . GLY A 1 101 ? -7.486 -22.810 -7.633 1.00 39.47 101 GLY A N 1
ATOM 779 C CA . GLY A 1 101 ? -8.086 -22.903 -6.289 1.00 39.47 101 GLY A CA 1
ATOM 780 C C . GLY A 1 101 ? -7.989 -21.658 -5.396 1.00 39.47 101 GLY A C 1
ATOM 781 O O . GLY A 1 101 ? -8.184 -21.772 -4.191 1.00 39.47 101 GLY A O 1
ATOM 782 N N . ARG A 1 102 ? -7.698 -20.473 -5.953 1.00 40.34 102 ARG A N 1
ATOM 783 C CA . ARG A 1 102 ? -7.967 -19.176 -5.298 1.00 40.34 102 ARG A CA 1
ATOM 784 C C . ARG A 1 102 ? -9.131 -18.489 -6.006 1.00 40.34 102 ARG A C 1
ATOM 786 O O . ARG A 1 102 ? -8.961 -17.561 -6.794 1.00 40.34 102 ARG A O 1
ATOM 793 N N . ASP A 1 103 ? -10.325 -18.996 -5.756 1.00 31.23 103 ASP A N 1
ATOM 794 C CA . ASP A 1 103 ? -11.599 -18.345 -6.029 1.00 31.23 103 ASP A CA 1
ATOM 795 C C . ASP A 1 103 ? -11.743 -17.084 -5.155 1.00 31.23 103 ASP A C 1
ATOM 797 O O . ASP A 1 103 ? -12.327 -17.095 -4.078 1.00 31.23 103 ASP A O 1
ATOM 801 N N . GLY A 1 104 ? -11.158 -15.974 -5.621 1.00 38.12 104 GLY A N 1
ATOM 802 C CA . GLY A 1 104 ? -11.249 -14.661 -4.970 1.00 38.12 104 GLY A CA 1
ATOM 803 C C . GLY A 1 104 ? -9.917 -13.911 -4.959 1.00 38.12 104 GLY A C 1
ATOM 804 O O . GLY A 1 104 ? -9.271 -13.834 -3.924 1.00 38.12 104 GLY A O 1
ATOM 805 N N . TRP A 1 105 ? -9.511 -13.395 -6.126 1.00 33.66 105 TRP A N 1
ATOM 806 C CA . TRP A 1 105 ? -8.414 -12.438 -6.366 1.00 33.66 105 TRP A CA 1
ATOM 807 C C . TRP A 1 105 ? -7.086 -12.689 -5.623 1.00 33.66 105 TRP A C 1
ATOM 809 O O . TRP A 1 105 ? -6.771 -12.060 -4.620 1.00 33.66 105 TRP A O 1
ATOM 819 N N . GLY A 1 106 ? -6.255 -13.562 -6.203 1.00 36.53 106 GLY A N 1
ATOM 820 C CA . GLY A 1 106 ? -4.849 -13.785 -5.837 1.00 36.53 106 GLY A CA 1
ATOM 821 C C . GLY A 1 106 ? -3.853 -13.377 -6.931 1.00 36.53 106 GLY A C 1
ATOM 822 O O . GLY A 1 106 ? -2.870 -14.083 -7.138 1.00 36.53 106 GLY A O 1
ATOM 823 N N . PHE A 1 107 ? -4.106 -12.285 -7.660 1.00 38.31 107 PHE A N 1
ATOM 824 C CA . PHE A 1 107 ? -3.064 -11.654 -8.484 1.00 38.31 107 PHE A CA 1
ATOM 825 C C . PHE A 1 107 ? -2.043 -10.960 -7.569 1.00 38.31 107 PHE A C 1
ATOM 827 O O . PHE A 1 107 ? -2.426 -10.510 -6.484 1.00 38.31 107 PHE A O 1
ATOM 834 N N . PRO A 1 108 ? -0.768 -10.798 -7.976 1.00 42.91 108 PRO A N 1
ATOM 835 C CA . PRO A 1 108 ? 0.035 -9.758 -7.365 1.00 42.91 108 PRO A CA 1
ATOM 836 C C . PRO A 1 108 ? -0.726 -8.446 -7.547 1.00 42.91 108 PRO A C 1
ATOM 838 O O . PRO A 1 108 ? -1.146 -8.089 -8.647 1.00 42.91 108 PRO A O 1
ATOM 841 N N . VAL A 1 109 ? -0.914 -7.727 -6.454 1.00 41.72 109 VAL A N 1
ATOM 842 C CA . VAL A 1 109 ? -1.101 -6.284 -6.501 1.00 41.72 109 VAL A CA 1
ATOM 843 C C . VAL A 1 109 ? -0.022 -5.711 -7.405 1.00 41.72 109 VAL A C 1
ATOM 845 O O . VAL A 1 109 ? 1.145 -5.735 -7.028 1.00 41.72 109 VAL A O 1
ATOM 848 N N . SER A 1 110 ? -0.416 -5.318 -8.612 1.00 48.78 110 SER A N 1
ATOM 849 C CA . SER A 1 110 ? 0.312 -4.626 -9.682 1.00 48.78 110 SER A CA 1
ATOM 850 C C . SER A 1 110 ? -0.430 -5.080 -10.941 1.00 48.78 110 SER A C 1
ATOM 852 O O . SER A 1 110 ? -0.266 -6.210 -11.382 1.00 48.78 110 SER A O 1
ATOM 854 N N . LEU A 1 111 ? -1.316 -4.299 -11.549 1.00 44.66 111 LEU A N 1
ATOM 855 C CA . LEU A 1 111 ? -0.990 -3.050 -12.226 1.00 44.66 111 LEU A CA 1
ATOM 856 C C . LEU A 1 111 ? -2.297 -2.281 -12.501 1.00 44.66 111 LEU A C 1
ATOM 858 O O . LEU A 1 111 ? -3.240 -2.854 -13.037 1.00 44.66 111 LEU A O 1
ATOM 862 N N . GLY A 1 112 ? -2.380 -1.006 -12.116 1.00 48.28 112 GLY A N 1
ATOM 863 C CA . GLY A 1 112 ? -3.476 -0.108 -12.517 1.00 48.28 112 GLY A CA 1
ATOM 864 C C . GLY A 1 112 ? -4.629 0.110 -11.529 1.00 48.28 112 GLY A C 1
ATOM 865 O O . GLY A 1 112 ? -5.493 0.931 -11.820 1.00 48.28 112 GLY A O 1
ATOM 866 N N . ARG A 1 113 ? -4.665 -0.556 -10.366 1.00 63.31 113 ARG A N 1
ATOM 867 C CA . ARG A 1 113 ? -5.619 -0.211 -9.299 1.00 63.31 113 ARG A CA 1
ATOM 868 C C . ARG A 1 113 ? -4.872 0.290 -8.070 1.00 63.31 113 ARG A C 1
ATOM 870 O O . ARG A 1 113 ? -4.276 -0.503 -7.347 1.00 63.31 113 ARG A O 1
ATOM 877 N N . THR A 1 114 ? -4.940 1.597 -7.871 1.00 75.56 114 THR A N 1
ATOM 878 C CA . THR A 1 114 ? -4.588 2.261 -6.620 1.00 75.56 114 THR A CA 1
ATOM 879 C C . THR A 1 114 ? -5.898 2.589 -5.915 1.00 75.56 114 THR A C 1
ATOM 881 O O . THR A 1 114 ? -6.777 3.216 -6.507 1.00 75.56 114 THR A O 1
ATOM 884 N N . ASP A 1 115 ? -6.063 2.102 -4.695 1.00 88.88 115 ASP A N 1
ATOM 885 C CA . ASP A 1 115 ? -7.130 2.513 -3.797 1.00 88.88 115 ASP A CA 1
ATOM 886 C C . ASP A 1 115 ? -6.751 3.856 -3.146 1.00 88.88 115 ASP A C 1
ATOM 888 O O . ASP A 1 115 ? -5.572 4.163 -2.960 1.00 88.88 115 ASP A O 1
ATOM 892 N N . THR A 1 116 ? -7.746 4.657 -2.774 1.00 92.62 116 THR A N 1
ATOM 893 C CA . THR A 1 116 ? -7.529 5.869 -1.971 1.00 92.62 116 THR A CA 1
ATOM 894 C C . THR A 1 116 ? -7.781 5.579 -0.501 1.00 92.62 116 THR A C 1
ATOM 896 O O . THR A 1 116 ? -8.631 4.748 -0.171 1.00 92.62 116 THR A O 1
ATOM 899 N N . VAL A 1 117 ? -7.069 6.272 0.391 1.00 96.69 117 VAL A N 1
ATOM 900 C CA . VAL A 1 117 ? -7.316 6.204 1.835 1.00 96.69 117 VAL A CA 1
ATOM 901 C C . VAL A 1 117 ? -7.356 7.589 2.464 1.00 96.69 117 VAL A C 1
ATOM 903 O O . VAL A 1 117 ? -6.559 8.461 2.127 1.00 96.69 117 VAL A O 1
ATOM 906 N N . VAL A 1 118 ? -8.281 7.765 3.402 1.00 97.31 118 VAL A N 1
ATOM 907 C CA . VAL A 1 118 ? -8.328 8.876 4.357 1.00 97.31 118 VAL A CA 1
ATOM 908 C C . VAL A 1 118 ? -8.485 8.276 5.752 1.00 97.31 118 VAL A C 1
ATOM 910 O O . VAL A 1 118 ? -9.128 7.243 5.908 1.00 97.31 118 VAL A O 1
ATOM 913 N N . PHE A 1 119 ? -7.890 8.893 6.767 1.00 96.88 119 PHE A N 1
ATOM 914 C CA . PHE A 1 119 ? -8.089 8.507 8.163 1.00 96.88 119 PHE A CA 1
ATOM 915 C C . PHE A 1 119 ? -8.991 9.550 8.814 1.00 96.88 119 PHE A C 1
ATOM 917 O O . PHE A 1 119 ? -8.530 10.622 9.206 1.00 96.88 119 PHE A O 1
ATOM 924 N N . GLU A 1 120 ? -10.288 9.265 8.856 1.00 95.81 120 GLU A N 1
ATOM 925 C CA . GLU A 1 120 ? -11.271 10.174 9.435 1.00 95.81 120 GLU A CA 1
ATOM 926 C C . GLU A 1 120 ? -11.160 10.162 10.958 1.00 95.81 120 GLU A C 1
ATOM 928 O O . GLU A 1 120 ? -11.009 9.104 11.569 1.00 95.81 120 GLU A O 1
ATOM 933 N N . ILE A 1 121 ? -11.218 11.350 11.556 1.00 93.81 121 ILE A N 1
ATOM 934 C CA . ILE A 1 121 ? -11.247 11.533 13.005 1.00 93.81 121 ILE A CA 1
ATOM 935 C C . ILE A 1 121 ? -12.688 11.847 13.393 1.00 93.81 121 ILE A C 1
ATOM 937 O O . ILE A 1 121 ? -13.258 12.816 12.883 1.00 93.81 121 ILE A O 1
ATOM 941 N N . THR A 1 122 ? -13.292 11.027 14.251 1.00 89.62 122 THR A N 1
ATOM 942 C CA . THR A 1 122 ? -14.654 11.288 14.733 1.00 89.62 122 THR A CA 1
ATOM 943 C C . THR A 1 122 ? -14.673 12.536 15.616 1.00 89.62 122 THR A C 1
ATOM 945 O O . THR A 1 122 ? -13.700 12.853 16.294 1.00 89.62 122 THR A O 1
ATOM 948 N N . ALA A 1 123 ? -15.797 13.254 15.614 1.00 84.62 123 ALA A N 1
ATOM 949 C CA . ALA A 1 123 ? -16.011 14.411 16.488 1.00 84.62 123 ALA A CA 1
ATOM 950 C C . ALA A 1 123 ? -16.475 14.015 17.907 1.00 84.62 123 ALA A C 1
ATOM 952 O O . ALA A 1 123 ? -16.917 14.868 18.675 1.00 84.62 123 ALA A O 1
ATOM 953 N N . GLU A 1 124 ? -16.458 12.719 18.223 1.00 80.88 124 GLU A N 1
ATOM 954 C CA . GLU A 1 124 ? -16.858 12.177 19.522 1.00 80.88 124 GLU A CA 1
ATOM 955 C C . GLU A 1 124 ? -15.694 12.264 20.522 1.00 80.88 124 GLU A C 1
ATOM 957 O O . GLU A 1 124 ? -14.538 12.360 20.122 1.00 80.88 124 GLU A O 1
ATOM 962 N N . ASP A 1 125 ? -15.992 12.236 21.825 1.00 80.25 125 ASP A N 1
ATOM 963 C CA . ASP A 1 125 ? -14.978 12.187 22.886 1.00 80.25 125 ASP A CA 1
ATOM 964 C C . ASP A 1 125 ? -15.090 10.847 23.643 1.00 80.25 125 ASP A C 1
ATOM 966 O O . ASP A 1 125 ? -16.109 10.614 24.307 1.00 80.25 125 ASP A O 1
ATOM 970 N N . PRO A 1 126 ? -14.083 9.956 23.555 1.00 85.50 126 PRO A N 1
ATOM 971 C CA . PRO A 1 126 ? -12.790 10.159 22.895 1.00 85.50 126 PRO A CA 1
ATOM 972 C C . PRO A 1 126 ? -12.847 10.003 21.368 1.00 85.50 126 PRO A C 1
ATOM 974 O O . PRO A 1 126 ? -13.531 9.124 20.852 1.00 85.50 126 PRO A O 1
ATOM 977 N N . ALA A 1 127 ? -12.049 10.804 20.656 1.00 88.81 127 ALA A N 1
ATOM 978 C CA . ALA A 1 127 ? -11.982 10.750 19.197 1.00 88.81 127 ALA A CA 1
ATOM 979 C C . ALA A 1 127 ? -11.426 9.408 18.692 1.00 88.81 127 ALA A C 1
ATOM 981 O O . ALA A 1 127 ? -10.401 8.910 19.182 1.00 88.81 127 ALA A O 1
ATOM 982 N N . GLU A 1 128 ? -12.067 8.860 17.661 1.00 91.19 128 GLU A N 1
ATOM 983 C CA . GLU A 1 128 ? -11.659 7.631 16.985 1.00 91.19 128 GLU A CA 1
ATOM 984 C C . GLU A 1 128 ? -11.037 7.932 15.620 1.00 91.19 128 GLU A C 1
ATOM 986 O O . GLU A 1 128 ? -11.486 8.822 14.902 1.00 91.19 128 GLU A O 1
ATOM 991 N N . ILE A 1 129 ? -10.028 7.153 15.232 1.00 93.69 129 ILE A N 1
ATOM 992 C CA . ILE A 1 129 ? -9.471 7.138 13.880 1.00 93.69 129 ILE A CA 1
ATOM 993 C C . ILE A 1 129 ? -10.120 5.996 13.102 1.00 93.69 129 ILE A C 1
ATOM 995 O O . ILE A 1 129 ? -9.890 4.825 13.419 1.00 93.69 129 ILE A O 1
ATOM 999 N N . VAL A 1 130 ? -10.867 6.320 12.050 1.00 95.31 130 VAL A N 1
ATOM 1000 C CA . VAL A 1 130 ? -11.504 5.341 11.164 1.00 95.31 130 VAL A CA 1
ATOM 1001 C C . VAL A 1 130 ? -10.884 5.438 9.769 1.00 95.31 130 VAL A C 1
ATOM 1003 O O . VAL A 1 130 ? -11.032 6.458 9.093 1.00 95.31 130 VAL A O 1
ATOM 1006 N N . PRO A 1 131 ? -10.195 4.388 9.288 1.00 97.25 131 PRO A N 1
ATOM 1007 C CA . PRO A 1 131 ? -9.744 4.357 7.907 1.00 97.25 131 PRO A CA 1
ATOM 1008 C C . PRO A 1 131 ? -10.923 4.286 6.932 1.00 97.25 131 PRO A C 1
ATOM 1010 O O . PRO A 1 131 ? -11.811 3.446 7.077 1.00 97.25 131 PRO A O 1
ATOM 1013 N N . VAL A 1 132 ? -10.899 5.122 5.901 1.00 97.81 132 VAL A N 1
ATOM 1014 C CA . VAL A 1 132 ? -11.873 5.168 4.809 1.00 97.81 132 VAL A CA 1
ATOM 1015 C C . VAL A 1 132 ? -11.153 4.849 3.512 1.00 97.81 132 VAL A C 1
ATOM 1017 O O . VAL A 1 132 ? -10.310 5.620 3.062 1.00 97.81 132 VAL A O 1
ATOM 1020 N N . VAL A 1 133 ? -11.484 3.707 2.910 1.00 96.00 133 VAL A N 1
ATOM 1021 C CA . VAL A 1 133 ? -10.865 3.210 1.679 1.00 96.00 133 VAL A CA 1
ATOM 1022 C C . VAL A 1 133 ? -11.844 3.356 0.521 1.00 96.00 133 VAL A C 1
ATOM 1024 O O . VAL A 1 133 ? -12.970 2.860 0.583 1.00 96.00 133 VAL A O 1
ATOM 1027 N N . ASN A 1 134 ? -11.431 4.041 -0.549 1.00 93.44 134 ASN A N 1
ATOM 1028 C CA . ASN A 1 134 ? -12.277 4.340 -1.713 1.00 93.44 134 ASN A CA 1
ATOM 1029 C C . ASN A 1 134 ? -13.629 4.985 -1.338 1.00 93.44 134 ASN A C 1
ATOM 1031 O O . ASN A 1 134 ? -14.666 4.669 -1.924 1.00 93.44 134 ASN A O 1
ATOM 1035 N N . GLY A 1 135 ? -13.627 5.862 -0.328 1.00 94.12 135 GLY A N 1
ATOM 1036 C CA . GLY A 1 135 ? -14.824 6.563 0.148 1.00 94.12 135 GLY A CA 1
ATOM 1037 C C . GLY A 1 135 ? -15.780 5.723 1.001 1.00 94.12 135 GLY A C 1
ATOM 1038 O O . GLY A 1 135 ? -16.888 6.174 1.277 1.00 94.12 135 GLY A O 1
ATOM 1039 N N . ARG A 1 136 ? -15.389 4.512 1.420 1.00 96.56 136 ARG A N 1
ATOM 1040 C CA . ARG A 1 136 ? -16.149 3.689 2.373 1.00 96.56 136 ARG A CA 1
ATOM 1041 C C . ARG A 1 136 ? -15.326 3.381 3.613 1.00 96.56 136 ARG A C 1
ATOM 1043 O O . ARG A 1 136 ? -14.143 3.069 3.497 1.00 96.56 136 ARG A O 1
ATOM 1050 N N . SER A 1 137 ? -15.952 3.427 4.787 1.00 95.94 137 SER A N 1
ATOM 1051 C CA . SER A 1 137 ? -15.270 3.077 6.032 1.00 95.94 137 SER A CA 1
ATOM 1052 C C . SER A 1 137 ? -14.778 1.627 5.992 1.00 95.94 137 SER A C 1
ATOM 1054 O O . SER A 1 137 ? -15.448 0.732 5.465 1.00 95.94 137 SER A O 1
ATOM 1056 N N . LEU A 1 138 ? -13.598 1.374 6.557 1.00 95.31 138 LEU A N 1
ATOM 1057 C CA . LEU A 1 138 ? -13.055 0.024 6.678 1.00 95.31 138 LEU A CA 1
ATOM 1058 C C . LEU A 1 138 ? -13.971 -0.865 7.531 1.00 95.31 138 LEU A C 1
ATOM 1060 O O . LEU A 1 138 ? -14.058 -2.062 7.260 1.00 95.31 138 LEU A O 1
ATOM 1064 N N . ILE A 1 139 ? -14.692 -0.265 8.489 1.00 93.50 139 ILE A N 1
ATOM 1065 C CA . ILE A 1 139 ? -15.743 -0.901 9.295 1.00 93.50 139 ILE A CA 1
ATOM 1066 C C . ILE A 1 139 ? -16.834 -1.470 8.382 1.00 93.50 139 ILE A C 1
ATOM 1068 O O . ILE A 1 139 ? -17.130 -2.663 8.438 1.00 93.50 139 ILE A O 1
ATOM 1072 N N . ASP A 1 140 ? -17.386 -0.660 7.477 1.00 93.31 140 ASP A N 1
ATOM 1073 C CA . ASP A 1 140 ? -18.436 -1.122 6.567 1.00 93.31 140 ASP A CA 1
ATOM 1074 C C . ASP A 1 140 ? -17.916 -2.163 5.570 1.00 93.31 140 ASP A C 1
ATOM 1076 O O . ASP A 1 140 ? -18.610 -3.131 5.251 1.00 93.31 140 ASP A O 1
ATOM 1080 N N . LEU A 1 141 ? -16.684 -1.985 5.079 1.00 94.00 141 LEU A N 1
ATOM 1081 C CA . LEU A 1 141 ? -16.056 -2.928 4.156 1.00 94.00 141 LEU A CA 1
ATOM 1082 C C . LEU A 1 141 ? -15.904 -4.313 4.795 1.00 94.00 141 LEU A C 1
ATOM 1084 O O . LEU A 1 141 ? -16.283 -5.315 4.179 1.00 94.00 141 LEU A O 1
ATOM 1088 N N . VAL A 1 142 ? -15.377 -4.389 6.022 1.00 92.88 142 VAL A N 1
ATOM 1089 C CA . VAL A 1 142 ? -15.230 -5.673 6.723 1.00 92.88 142 VAL A CA 1
ATOM 1090 C C . VAL A 1 142 ? -16.591 -6.238 7.131 1.00 92.88 142 VAL A C 1
ATOM 1092 O O . VAL A 1 142 ? -16.806 -7.443 6.998 1.00 92.88 142 VAL A O 1
ATOM 1095 N N . ALA A 1 143 ? -17.548 -5.392 7.522 1.00 90.88 143 ALA A N 1
ATOM 1096 C CA . ALA A 1 143 ? -18.904 -5.819 7.847 1.00 90.88 143 ALA A CA 1
ATOM 1097 C C . ALA A 1 143 ? -19.579 -6.518 6.660 1.00 90.88 143 ALA A C 1
ATOM 1099 O O . ALA A 1 143 ? -20.116 -7.617 6.812 1.00 90.88 143 ALA A O 1
ATOM 1100 N N . ASP A 1 144 ? -19.531 -5.917 5.470 1.00 90.56 144 ASP A N 1
ATOM 1101 C CA . ASP A 1 144 ? -20.091 -6.506 4.250 1.00 90.56 144 ASP A CA 1
ATOM 1102 C C . ASP A 1 144 ? -19.398 -7.827 3.895 1.00 90.56 144 ASP A C 1
ATOM 1104 O O . ASP A 1 144 ? -20.056 -8.816 3.553 1.00 90.56 144 ASP A O 1
ATOM 1108 N N . PHE A 1 145 ? -18.069 -7.870 4.026 1.00 90.00 145 PHE A N 1
ATOM 1109 C CA . PHE A 1 145 ? -17.269 -9.062 3.762 1.00 90.00 145 PHE A CA 1
ATOM 1110 C C . PHE A 1 145 ? -17.631 -10.240 4.679 1.00 90.00 145 PHE A C 1
ATOM 1112 O O . PHE A 1 145 ? -17.771 -11.379 4.210 1.00 90.00 145 PHE A O 1
ATOM 1119 N N . GLU A 1 146 ? -17.783 -9.977 5.978 1.00 90.88 146 GLU A N 1
ATOM 1120 C CA . GLU A 1 146 ? -18.142 -10.975 6.987 1.00 90.88 146 GLU A CA 1
ATOM 1121 C C . GLU A 1 146 ? -19.610 -11.416 6.845 1.00 90.88 146 GLU A C 1
ATOM 1123 O O . GLU A 1 146 ? -19.903 -12.616 6.901 1.00 90.88 146 GLU A O 1
ATOM 1128 N N . LYS A 1 147 ? -20.532 -10.479 6.565 1.00 89.62 147 LYS A N 1
ATOM 1129 C CA . LYS A 1 147 ? -21.956 -10.768 6.299 1.00 89.62 147 LYS A CA 1
ATOM 1130 C C . LYS A 1 147 ? -22.137 -11.661 5.076 1.00 89.62 147 LYS A C 1
ATOM 1132 O O . LYS A 1 147 ? -22.923 -12.607 5.127 1.00 89.62 147 LYS A O 1
ATOM 1137 N N . ALA A 1 148 ? -21.380 -11.426 4.001 1.00 87.75 148 ALA A N 1
ATOM 1138 C CA . ALA A 1 148 ? -21.417 -12.264 2.800 1.00 87.75 148 ALA A CA 1
ATOM 1139 C C . ALA A 1 148 ? -21.053 -13.736 3.088 1.00 87.75 148 ALA A C 1
ATOM 1141 O O . ALA A 1 148 ? -21.537 -14.641 2.409 1.00 87.75 148 ALA A O 1
ATOM 1142 N N . ARG A 1 149 ? -20.253 -13.986 4.133 1.00 89.31 149 ARG A N 1
ATOM 1143 C CA . ARG A 1 149 ? -19.872 -15.327 4.616 1.00 89.31 149 ARG A CA 1
ATOM 1144 C C . ARG A 1 149 ? -20.792 -15.872 5.705 1.00 89.31 149 ARG A C 1
ATOM 1146 O O . ARG A 1 149 ? -20.591 -16.997 6.155 1.00 89.31 149 ARG A O 1
ATOM 1153 N N . ARG A 1 150 ? -21.816 -15.104 6.097 1.00 87.88 150 ARG A N 1
ATOM 1154 C CA . ARG A 1 150 ? -22.766 -15.420 7.176 1.00 87.88 150 ARG A CA 1
ATOM 1155 C C . ARG A 1 150 ? -22.071 -15.686 8.512 1.00 87.88 150 ARG A C 1
ATOM 1157 O O . ARG A 1 150 ? -22.496 -16.548 9.276 1.00 87.88 150 ARG A O 1
ATOM 1164 N N . TRP A 1 151 ? -20.985 -14.969 8.781 1.00 84.50 151 TRP A N 1
ATOM 1165 C CA . TRP A 1 151 ? -20.321 -15.033 10.074 1.00 84.50 151 TRP A CA 1
ATOM 1166 C C . TRP A 1 151 ? -21.048 -14.152 11.101 1.00 84.50 151 TRP A C 1
ATOM 1168 O O . TRP A 1 151 ? -21.493 -13.056 10.777 1.00 84.50 151 TRP A O 1
ATOM 1178 N N . GLU A 1 152 ? -21.178 -14.634 12.338 1.00 74.25 152 GLU A N 1
ATOM 1179 C CA . GLU A 1 152 ? -21.814 -13.891 13.442 1.00 74.25 152 GLU A CA 1
ATOM 1180 C C . GLU A 1 152 ? -20.969 -12.682 13.886 1.00 74.25 152 GLU A C 1
ATOM 1182 O O . GLU A 1 152 ? -19.768 -12.649 13.625 1.00 74.25 152 GLU A O 1
ATOM 1187 N N . LEU A 1 153 ? -21.552 -11.687 14.568 1.00 68.31 153 LEU A N 1
ATOM 1188 C CA . LEU A 1 153 ? -20.836 -10.468 15.009 1.00 68.31 153 LEU A CA 1
ATOM 1189 C C . LEU A 1 153 ? -20.059 -9.783 13.864 1.00 68.31 153 LEU A C 1
ATOM 1191 O O . LEU A 1 153 ? -18.890 -9.412 14.009 1.00 68.31 153 LEU A O 1
ATOM 1195 N N . ALA A 1 154 ? -20.686 -9.727 12.688 1.00 68.25 154 ALA A N 1
ATOM 1196 C CA . ALA A 1 154 ? -20.095 -9.146 11.496 1.00 68.25 154 ALA A CA 1
ATOM 1197 C C . ALA A 1 154 ? -20.105 -7.617 11.570 1.00 68.25 154 ALA A C 1
ATOM 1199 O O . ALA A 1 154 ? -21.181 -7.021 11.659 1.00 68.25 154 ALA A O 1
ATOM 1200 N N . GLY A 1 155 ? -18.931 -6.997 11.462 1.00 64.50 155 GLY A N 1
ATOM 1201 C CA . GLY A 1 155 ? -18.798 -5.539 11.490 1.00 64.50 155 GLY A CA 1
ATOM 1202 C C . GLY A 1 155 ? -18.816 -4.905 12.878 1.00 64.50 155 GLY A C 1
ATOM 1203 O O . GLY A 1 155 ? -18.968 -3.694 12.963 1.00 64.50 155 GLY A O 1
ATOM 1204 N N . ASP A 1 156 ? -18.678 -5.700 13.940 1.00 77.81 156 ASP A N 1
ATOM 1205 C CA . ASP A 1 156 ? -18.606 -5.221 15.327 1.00 77.81 156 ASP A CA 1
ATOM 1206 C C . ASP A 1 156 ? -17.200 -4.667 15.624 1.00 77.81 156 ASP A C 1
ATOM 1208 O O . ASP A 1 156 ? -16.412 -5.251 16.369 1.00 77.81 156 ASP A O 1
ATOM 1212 N N . TYR A 1 157 ? -16.847 -3.608 14.895 1.00 87.38 157 TYR A N 1
ATOM 1213 C CA . TYR A 1 157 ? -15.565 -2.920 14.949 1.00 87.38 157 TYR A CA 1
ATOM 1214 C C . TYR A 1 157 ? -15.791 -1.421 15.128 1.00 87.38 157 TYR A C 1
ATOM 1216 O O . TYR A 1 157 ? -16.745 -0.865 14.586 1.00 87.38 157 TYR A O 1
ATOM 1224 N N . SER A 1 158 ? -14.831 -0.774 15.781 1.00 88.19 158 SER A N 1
ATOM 1225 C CA . SER A 1 158 ? -14.768 0.682 15.948 1.00 88.19 158 SER A CA 1
ATOM 1226 C C . SER A 1 158 ? -13.434 1.228 15.457 1.00 88.19 158 SER A C 1
ATOM 1228 O O . SER A 1 158 ? -12.501 0.466 15.162 1.00 88.19 158 SER A O 1
ATOM 1230 N N . GLY A 1 159 ? -13.326 2.551 15.359 1.00 90.12 159 GLY A N 1
ATOM 1231 C CA . GLY A 1 159 ? -12.059 3.199 15.064 1.00 90.12 159 GLY A CA 1
ATOM 1232 C C . GLY A 1 159 ? -11.024 2.968 16.166 1.00 90.12 159 GLY A C 1
ATOM 1233 O O . GLY A 1 159 ? -11.307 2.492 17.268 1.00 90.12 159 GLY A O 1
ATOM 1234 N N . LEU A 1 160 ? -9.769 3.289 15.865 1.00 90.75 160 LEU A N 1
ATOM 1235 C CA . LEU A 1 160 ? -8.718 3.276 16.878 1.00 90.75 160 LEU A CA 1
ATOM 1236 C C . LEU A 1 160 ? -8.833 4.523 17.743 1.00 90.75 160 LEU A C 1
ATOM 1238 O O . LEU A 1 160 ? -8.857 5.621 17.206 1.00 90.75 160 LEU A O 1
ATOM 1242 N N . VAL A 1 161 ? -8.818 4.367 19.064 1.00 89.38 161 VAL A N 1
ATOM 1243 C CA . VAL A 1 161 ? -8.934 5.483 20.014 1.00 89.38 161 VAL A CA 1
ATOM 1244 C C . VAL A 1 161 ? -7.554 5.819 20.599 1.00 89.38 161 VAL A C 1
ATOM 1246 O O . VAL A 1 161 ? -7.106 5.142 21.533 1.00 89.38 161 VAL A O 1
ATOM 1249 N N . PRO A 1 162 ? -6.832 6.849 20.105 1.00 87.56 162 PRO A N 1
ATOM 1250 C CA . PRO A 1 162 ? -5.457 7.128 20.538 1.00 87.56 162 PRO A CA 1
ATOM 1251 C C . PRO A 1 162 ? -5.359 7.610 21.989 1.00 87.56 162 PRO A C 1
ATOM 1253 O O . PRO A 1 162 ? -4.288 7.546 22.591 1.00 87.56 162 PRO A O 1
ATOM 1256 N N . ALA A 1 163 ? -6.464 8.102 22.561 1.00 86.38 163 ALA A N 1
ATOM 1257 C CA . ALA A 1 163 ? -6.543 8.481 23.970 1.00 86.38 163 ALA A CA 1
ATOM 1258 C C . ALA A 1 163 ? -6.541 7.259 24.908 1.00 86.38 163 ALA A C 1
ATOM 1260 O O . ALA A 1 163 ? -5.998 7.335 26.010 1.00 86.38 163 ALA A O 1
ATOM 1261 N N . SER A 1 164 ? -7.095 6.130 24.456 1.00 83.75 164 SER A N 1
ATOM 1262 C CA . SER A 1 164 ? -7.238 4.900 25.248 1.00 83.75 164 SER A CA 1
ATOM 1263 C C . SER A 1 164 ? -6.035 3.963 25.121 1.00 83.75 164 SER A C 1
ATOM 1265 O O . SER A 1 164 ? -5.863 3.062 25.942 1.00 83.75 164 SER A O 1
ATOM 1267 N N . PHE A 1 165 ? -5.177 4.160 24.114 1.00 82.31 165 PHE A N 1
ATOM 1268 C CA . PHE A 1 165 ? -4.004 3.319 23.900 1.00 82.31 165 PHE A CA 1
ATOM 1269 C C . PHE A 1 165 ? -2.826 4.070 23.273 1.00 82.31 165 PHE A C 1
ATOM 1271 O O . PHE A 1 165 ? -2.967 4.834 22.321 1.00 82.31 165 PHE A O 1
ATOM 1278 N N . SER A 1 166 ? -1.617 3.802 23.774 1.00 84.19 166 SER A N 1
ATOM 1279 C CA . SER A 1 166 ? -0.396 4.419 23.255 1.00 84.19 166 SER A CA 1
ATOM 1280 C C . SER A 1 166 ? 0.142 3.655 22.042 1.00 84.19 166 SER A C 1
ATOM 1282 O O . SER A 1 166 ? 0.962 2.745 22.171 1.00 84.19 166 SER A O 1
ATOM 1284 N N . PHE A 1 167 ? -0.282 4.075 20.850 1.00 85.75 167 PHE A N 1
ATOM 1285 C CA . PHE A 1 167 ? 0.242 3.586 19.565 1.00 85.75 167 PHE A CA 1
ATOM 1286 C C . PHE A 1 167 ? 1.639 4.141 19.216 1.00 85.75 167 PHE A C 1
ATOM 1288 O O . PHE A 1 167 ? 2.259 3.721 18.240 1.00 85.75 167 PHE A O 1
ATOM 1295 N N . GLY A 1 168 ? 2.164 5.070 20.024 1.00 88.00 168 GLY A N 1
ATOM 1296 C CA . GLY A 1 168 ? 3.429 5.756 19.765 1.00 88.00 168 GLY A CA 1
ATOM 1297 C C . GLY A 1 168 ? 3.296 6.814 18.669 1.00 88.00 168 GLY A C 1
ATOM 1298 O O . GLY A 1 168 ? 2.326 7.568 18.639 1.00 88.00 168 GLY A O 1
ATOM 1299 N N . ASP A 1 169 ? 4.294 6.895 17.790 1.00 91.25 169 ASP A N 1
ATOM 1300 C CA . ASP A 1 169 ? 4.225 7.751 16.606 1.00 91.25 169 ASP A CA 1
ATOM 1301 C C . ASP A 1 169 ? 3.283 7.117 15.576 1.00 91.25 169 ASP A C 1
ATOM 1303 O O . ASP A 1 169 ? 3.652 6.152 14.902 1.00 91.25 169 ASP A O 1
ATOM 1307 N N . LEU A 1 170 ? 2.071 7.664 15.463 1.00 92.06 170 LEU A N 1
ATOM 1308 C CA . LEU A 1 170 ? 1.047 7.190 14.533 1.00 92.06 170 LEU A CA 1
ATOM 1309 C C . LEU A 1 170 ? 1.520 7.208 13.070 1.00 92.06 170 LEU A C 1
ATOM 1311 O O . LEU A 1 170 ? 1.129 6.327 12.306 1.00 92.06 170 LEU A O 1
ATOM 1315 N N . THR A 1 171 ? 2.424 8.121 12.697 1.00 92.50 171 THR A N 1
ATOM 1316 C CA . THR A 1 171 ? 3.019 8.145 11.354 1.00 92.50 171 THR A CA 1
ATOM 1317 C C . THR A 1 171 ? 3.855 6.893 11.101 1.00 92.50 171 THR A C 1
ATOM 1319 O O . THR A 1 171 ? 3.771 6.289 10.036 1.00 92.50 171 THR A O 1
ATOM 1322 N N . GLN A 1 172 ? 4.638 6.452 12.089 1.00 92.62 172 GLN A N 1
ATOM 1323 C CA . GLN A 1 172 ? 5.404 5.205 11.979 1.00 92.62 172 GLN A CA 1
ATOM 1324 C C . GLN A 1 172 ? 4.521 3.964 12.160 1.00 92.62 172 GLN A C 1
ATOM 1326 O O . GLN A 1 172 ? 4.782 2.929 11.544 1.00 92.62 172 GLN A O 1
ATOM 1331 N N . TYR A 1 173 ? 3.471 4.061 12.979 1.00 94.19 173 TYR A N 1
ATOM 1332 C CA . TYR A 1 173 ? 2.550 2.962 13.268 1.00 94.19 173 TYR A CA 1
ATOM 1333 C C . TYR A 1 173 ? 1.800 2.501 12.018 1.00 94.19 173 TYR A C 1
ATOM 1335 O O . TYR A 1 173 ? 1.820 1.310 11.698 1.00 94.19 173 TYR A O 1
ATOM 1343 N N . TYR A 1 174 ? 1.223 3.444 11.265 1.00 94.38 174 TYR A N 1
ATOM 1344 C CA . TYR A 1 174 ? 0.528 3.161 10.006 1.00 94.38 174 TYR A CA 1
ATOM 1345 C C . TYR A 1 174 ? 1.468 2.781 8.853 1.00 94.38 174 TYR A C 1
ATOM 1347 O O . TYR A 1 174 ? 0.996 2.429 7.778 1.00 94.38 174 TYR A O 1
ATOM 1355 N N . LEU A 1 175 ? 2.786 2.782 9.062 1.00 91.19 175 LEU A N 1
ATOM 1356 C CA . LEU A 1 175 ? 3.767 2.214 8.130 1.00 91.19 175 LEU A CA 1
ATOM 1357 C C . LEU A 1 175 ? 4.279 0.836 8.572 1.00 91.19 175 LEU A C 1
ATOM 1359 O O . LEU A 1 175 ? 5.169 0.286 7.926 1.00 91.19 175 LEU A O 1
ATOM 1363 N N . GLY A 1 176 ? 3.770 0.284 9.679 1.00 88.38 176 GLY A N 1
ATOM 1364 C CA . GLY A 1 176 ? 4.261 -0.976 10.246 1.00 88.38 176 GLY A CA 1
ATOM 1365 C C . GLY A 1 176 ? 5.678 -0.882 10.833 1.00 88.38 176 GLY A C 1
ATOM 1366 O O . GLY A 1 176 ? 6.323 -1.913 11.041 1.00 88.38 176 GLY A O 1
ATOM 1367 N N . ARG A 1 177 ? 6.183 0.340 11.063 1.00 88.50 177 ARG A N 1
ATOM 1368 C CA . ARG A 1 177 ? 7.579 0.655 11.426 1.00 88.50 177 ARG A CA 1
ATOM 1369 C C . ARG A 1 177 ? 7.726 1.243 12.830 1.00 88.50 177 ARG A C 1
ATOM 1371 O O . ARG A 1 177 ? 8.828 1.642 13.208 1.00 88.50 177 ARG A O 1
ATOM 1378 N N . ALA A 1 178 ? 6.653 1.322 13.617 1.00 84.50 178 ALA A N 1
ATOM 1379 C CA . ALA A 1 178 ? 6.743 1.866 14.964 1.00 84.50 178 ALA A CA 1
ATOM 1380 C C . ALA A 1 178 ? 7.640 0.993 15.853 1.00 84.50 178 ALA A C 1
ATOM 1382 O O . ALA A 1 178 ? 7.588 -0.235 15.820 1.00 84.50 178 ALA A O 1
ATOM 1383 N N . ALA A 1 179 ? 8.416 1.635 16.731 1.00 78.56 179 ALA A N 1
ATOM 1384 C CA . ALA A 1 179 ? 9.238 0.929 17.719 1.00 78.56 179 ALA A CA 1
ATOM 1385 C C . ALA A 1 179 ? 8.401 0.020 18.643 1.00 78.56 179 ALA A C 1
ATOM 1387 O O . ALA A 1 179 ? 8.900 -0.976 19.160 1.00 78.56 179 ALA A O 1
ATOM 1388 N N . ARG A 1 180 ? 7.123 0.368 18.848 1.00 79.00 180 ARG A N 1
ATOM 1389 C CA . ARG A 1 180 ? 6.123 -0.439 19.558 1.00 79.00 180 ARG A CA 1
ATOM 1390 C C . ARG A 1 180 ? 4.976 -0.771 18.609 1.00 79.00 180 ARG A C 1
ATOM 1392 O O . ARG A 1 180 ? 3.894 -0.202 18.705 1.00 79.00 180 ARG A O 1
ATOM 1399 N N . GLN A 1 181 ? 5.263 -1.647 17.654 1.00 86.62 181 GLN A N 1
ATOM 1400 C CA . GLN A 1 181 ? 4.291 -2.110 16.674 1.00 86.62 181 GLN A CA 1
ATOM 1401 C C . GLN A 1 181 ? 3.384 -3.197 17.273 1.00 86.62 181 GLN A C 1
ATOM 1403 O O . GLN A 1 181 ? 3.870 -4.121 17.926 1.00 86.62 181 GLN A O 1
ATOM 1408 N N . TRP A 1 182 ? 2.079 -3.102 17.012 1.00 85.69 182 TRP A N 1
ATOM 1409 C CA . TRP A 1 182 ? 1.061 -4.039 17.497 1.00 85.69 182 TRP A CA 1
ATOM 1410 C C . TRP A 1 182 ? 0.258 -4.606 16.325 1.00 85.69 182 TRP A C 1
ATOM 1412 O O . TRP A 1 182 ? -0.144 -3.818 15.472 1.00 85.69 182 TRP A O 1
ATOM 1422 N N . PRO A 1 183 ? -0.013 -5.925 16.274 1.00 86.62 183 PRO A N 1
ATOM 1423 C CA . PRO A 1 183 ? 0.302 -6.944 17.288 1.00 86.62 183 PRO A CA 1
ATOM 1424 C C . PRO A 1 183 ? 1.771 -7.404 17.284 1.00 86.62 183 PRO A C 1
ATOM 1426 O O . PRO A 1 183 ? 2.195 -8.138 18.172 1.00 86.62 183 PRO A O 1
ATOM 1429 N N . GLY A 1 184 ? 2.552 -6.981 16.294 1.00 87.12 184 GLY A N 1
ATOM 1430 C CA . GLY A 1 184 ? 3.977 -7.265 16.187 1.00 87.12 184 GLY A CA 1
ATOM 1431 C C . GLY A 1 184 ? 4.596 -6.519 15.003 1.00 87.12 184 GLY A C 1
ATOM 1432 O O . GLY A 1 184 ? 3.873 -5.850 14.263 1.00 87.12 184 GLY A O 1
ATOM 1433 N N . PRO A 1 185 ? 5.921 -6.615 14.804 1.00 85.81 185 PRO A N 1
ATOM 1434 C CA . PRO A 1 185 ? 6.618 -5.905 13.731 1.00 85.81 185 PRO A CA 1
ATOM 1435 C C . PRO A 1 185 ? 5.987 -6.148 12.352 1.00 85.81 185 PRO A C 1
ATOM 1437 O O . PRO A 1 185 ? 5.672 -7.286 12.005 1.00 85.81 185 PRO A O 1
ATOM 1440 N N . GLY A 1 186 ? 5.802 -5.082 11.566 1.00 85.19 186 GLY A N 1
ATOM 1441 C CA . GLY A 1 186 ? 5.227 -5.156 10.217 1.00 85.19 186 GLY A CA 1
ATOM 1442 C C . GLY A 1 186 ? 3.710 -5.378 10.145 1.00 85.19 186 GLY A C 1
ATOM 1443 O O . GLY A 1 186 ? 3.170 -5.471 9.045 1.00 85.19 186 GLY A O 1
ATOM 1444 N N . ARG A 1 187 ? 2.996 -5.457 11.275 1.00 92.00 187 ARG A N 1
ATOM 1445 C CA . ARG A 1 187 ? 1.524 -5.531 11.309 1.00 92.00 187 ARG A CA 1
ATOM 1446 C C . ARG A 1 187 ? 0.944 -4.367 12.093 1.00 92.00 187 ARG A C 1
ATOM 1448 O O . ARG A 1 187 ? 1.558 -3.928 13.054 1.00 92.00 187 ARG A O 1
ATOM 1455 N N . ALA A 1 188 ? -0.231 -3.885 11.720 1.00 93.31 188 ALA A N 1
ATOM 1456 C CA . ALA A 1 188 ? -0.951 -2.861 12.470 1.00 93.31 188 ALA A CA 1
ATOM 1457 C C . ALA A 1 188 ? -2.366 -3.339 12.781 1.00 93.31 188 ALA A C 1
ATOM 1459 O O . ALA A 1 188 ? -3.000 -3.989 11.948 1.00 93.31 188 ALA A O 1
ATOM 1460 N N . TRP A 1 189 ? -2.875 -2.981 13.957 1.00 93.00 189 TRP A N 1
ATOM 1461 C CA . TRP A 1 189 ? -4.317 -2.908 14.157 1.00 93.00 189 TRP A CA 1
ATOM 1462 C C . TRP A 1 189 ? -4.830 -1.741 13.321 1.00 93.00 189 TRP A C 1
ATOM 1464 O O . TRP A 1 189 ? -4.268 -0.651 13.381 1.00 93.00 189 TRP A O 1
ATOM 1474 N N . LEU A 1 190 ? -5.848 -1.993 12.505 1.00 94.12 190 LEU A N 1
ATOM 1475 C CA . LEU A 1 190 ? -6.498 -0.980 11.673 1.00 94.12 190 LEU A CA 1
ATOM 1476 C C . LEU A 1 190 ? -7.877 -0.604 12.217 1.00 94.12 190 LEU A C 1
ATOM 1478 O O . LEU A 1 190 ? -8.332 0.505 11.965 1.00 94.12 190 LEU A O 1
ATOM 1482 N N . LEU A 1 191 ? -8.514 -1.509 12.967 1.00 92.75 191 LEU A N 1
ATOM 1483 C CA . LEU A 1 191 ? -9.755 -1.271 13.703 1.00 92.75 191 LEU A CA 1
ATOM 1484 C C . LEU A 1 191 ? -9.665 -1.878 15.106 1.00 92.75 191 LEU A C 1
ATOM 1486 O O . LEU A 1 191 ? -8.934 -2.850 15.328 1.00 92.75 191 LEU A O 1
ATOM 1490 N N . GLY A 1 192 ? -10.419 -1.294 16.033 1.00 87.19 192 GLY A N 1
ATOM 1491 C CA . GLY A 1 192 ? -10.562 -1.724 17.418 1.00 87.19 192 GLY A CA 1
ATOM 1492 C C . GLY A 1 192 ? -11.990 -2.168 17.738 1.00 87.19 192 GLY A C 1
ATOM 1493 O O . GLY A 1 192 ? -12.740 -2.580 16.857 1.00 87.19 192 GLY A O 1
ATOM 1494 N N . CYS A 1 193 ? -12.348 -2.081 19.016 1.00 77.25 193 CYS A N 1
ATOM 1495 C CA . CYS A 1 193 ? -13.678 -2.372 19.549 1.00 77.25 193 CYS A CA 1
ATOM 1496 C C . CYS A 1 193 ? -14.108 -1.202 20.449 1.00 77.25 193 CYS A C 1
ATOM 1498 O O . CYS A 1 193 ? -13.260 -0.615 21.127 1.00 77.25 193 CYS A O 1
ATOM 1500 N N . ASP A 1 194 ? -15.401 -0.884 20.465 1.00 65.94 194 ASP A N 1
ATOM 1501 C CA . ASP A 1 194 ? -16.028 0.156 21.297 1.00 65.94 194 ASP A CA 1
ATOM 1502 C C . ASP A 1 194 ? -16.046 -0.184 22.796 1.00 65.94 194 ASP A C 1
ATOM 1504 O O . ASP A 1 194 ? -16.290 0.685 23.632 1.00 65.94 194 ASP A O 1
ATOM 1508 N N . CYS A 1 195 ? -15.748 -1.431 23.172 1.00 64.31 195 CYS A N 1
ATOM 1509 C CA . CYS A 1 195 ? -15.865 -1.907 24.551 1.00 64.31 195 CYS A CA 1
ATOM 1510 C C . CYS A 1 195 ? -14.844 -1.296 25.533 1.00 64.31 195 CYS A C 1
ATOM 1512 O O . CYS A 1 195 ? -14.844 -1.643 26.714 1.00 64.31 195 CYS A O 1
ATOM 1514 N N . GLY A 1 196 ? -13.943 -0.425 25.064 1.00 54.50 196 GLY A N 1
ATOM 1515 C CA . GLY A 1 196 ? -12.939 0.258 25.888 1.00 54.50 196 GLY A CA 1
ATOM 1516 C C . GLY A 1 196 ? -11.786 -0.633 26.374 1.00 54.50 196 GLY A C 1
ATOM 1517 O O . GLY A 1 196 ? -10.857 -0.134 27.010 1.00 54.50 196 GLY A O 1
ATOM 1518 N N . GLU A 1 197 ? -11.800 -1.932 26.057 1.00 56.22 197 GLU A N 1
ATOM 1519 C CA . GLU A 1 197 ? -10.716 -2.868 26.362 1.00 56.22 197 GLU A CA 1
ATOM 1520 C C . GLU A 1 197 ? -9.745 -2.999 25.184 1.00 56.22 197 GLU A C 1
ATOM 1522 O O . GLU A 1 197 ? -10.089 -3.412 24.072 1.00 56.22 197 GLU A O 1
ATOM 1527 N N . VAL A 1 198 ? -8.478 -2.694 25.450 1.00 48.97 198 VAL A N 1
ATOM 1528 C CA . VAL A 1 198 ? -7.397 -2.808 24.472 1.00 48.97 198 VAL A CA 1
ATOM 1529 C C . VAL A 1 198 ? -7.212 -4.274 24.063 1.00 48.97 198 VAL A C 1
ATOM 1531 O O . VAL A 1 198 ? -6.860 -5.117 24.885 1.00 48.97 198 VAL A O 1
ATOM 1534 N N . GLY A 1 199 ? -7.387 -4.567 22.771 1.00 55.94 199 GLY A N 1
ATOM 1535 C CA . GLY A 1 199 ? -7.141 -5.894 22.201 1.00 55.94 199 GLY A CA 1
ATOM 1536 C C . GLY A 1 199 ? -8.318 -6.869 22.282 1.00 55.94 199 GLY A C 1
ATOM 1537 O O . GLY A 1 199 ? -8.104 -8.055 22.040 1.00 55.94 199 GLY A O 1
ATOM 1538 N N . CYS A 1 200 ? -9.537 -6.404 22.578 1.00 68.88 200 CYS A N 1
ATOM 1539 C CA . CYS A 1 200 ? -10.709 -7.277 22.688 1.00 68.88 200 CYS A CA 1
ATOM 1540 C C . CYS A 1 200 ? -11.082 -7.938 21.343 1.00 68.88 200 CYS A C 1
ATOM 1542 O O . CYS A 1 200 ? -11.242 -9.152 21.296 1.00 68.88 200 CYS A O 1
ATOM 1544 N N . TRP A 1 201 ? -11.136 -7.178 20.235 1.00 76.69 201 TRP A N 1
ATOM 1545 C CA . TRP A 1 201 ? -11.468 -7.699 18.890 1.00 76.69 201 TRP A CA 1
ATOM 1546 C C . TRP A 1 201 ? -10.798 -6.908 17.740 1.00 76.69 201 TRP A C 1
ATOM 1548 O O . TRP A 1 201 ? -11.500 -6.391 16.875 1.00 76.69 201 TRP A O 1
ATOM 1558 N N . PRO A 1 202 ? -9.458 -6.751 17.695 1.00 87.12 202 PRO A N 1
ATOM 1559 C CA . PRO A 1 202 ? -8.837 -5.933 16.657 1.00 87.12 202 PRO A CA 1
ATOM 1560 C C . PRO A 1 202 ? -8.954 -6.586 15.275 1.00 87.12 202 PRO A C 1
ATOM 1562 O O . PRO A 1 202 ? -8.797 -7.803 15.141 1.00 87.12 202 PRO A O 1
ATOM 1565 N N . LEU A 1 203 ? -9.146 -5.765 14.241 1.00 91.81 203 LEU A N 1
ATOM 1566 C CA . LEU A 1 203 ? -8.841 -6.166 12.869 1.00 91.81 203 LEU A CA 1
ATOM 1567 C C . LEU A 1 203 ? -7.403 -5.752 12.572 1.00 91.81 203 LEU A C 1
ATOM 1569 O O . LEU A 1 203 ? -7.087 -4.559 12.554 1.00 91.81 203 LEU A O 1
ATOM 1573 N N . ASP A 1 204 ? -6.534 -6.730 12.351 1.00 91.50 204 ASP A N 1
ATOM 1574 C CA . ASP A 1 204 ? -5.123 -6.495 12.079 1.00 91.50 204 ASP A CA 1
ATOM 1575 C C . ASP A 1 204 ? -4.763 -6.828 10.629 1.00 91.50 204 ASP A C 1
ATOM 1577 O O . ASP A 1 204 ? -5.351 -7.718 10.014 1.00 91.50 204 ASP A O 1
ATOM 1581 N N . ALA A 1 205 ? -3.800 -6.100 10.072 1.00 93.88 205 ALA A N 1
ATOM 1582 C CA . ALA A 1 205 ? -3.273 -6.343 8.736 1.00 93.88 205 ALA A CA 1
ATOM 1583 C C . ALA A 1 205 ? -1.749 -6.255 8.738 1.00 93.88 205 ALA A C 1
ATOM 1585 O O . ALA A 1 205 ? -1.149 -5.471 9.481 1.00 93.88 205 ALA A O 1
ATOM 1586 N N . ARG A 1 206 ? -1.109 -7.031 7.863 1.00 91.44 206 ARG A N 1
ATOM 1587 C CA . ARG A 1 206 ? 0.289 -6.809 7.499 1.00 91.44 206 ARG A CA 1
ATOM 1588 C C . ARG A 1 206 ? 0.383 -5.561 6.626 1.00 91.44 206 ARG A C 1
ATOM 1590 O O . ARG A 1 206 ? -0.372 -5.429 5.661 1.00 91.44 206 ARG A O 1
ATOM 1597 N N . ILE A 1 207 ? 1.321 -4.680 6.969 1.00 91.81 207 ILE A N 1
ATOM 1598 C CA . ILE A 1 207 ? 1.633 -3.477 6.202 1.00 91.81 207 ILE A CA 1
ATOM 1599 C C . ILE A 1 207 ? 2.981 -3.677 5.519 1.00 91.81 207 ILE A C 1
ATOM 1601 O O . ILE A 1 207 ? 4.023 -3.695 6.174 1.00 91.81 207 ILE A O 1
ATOM 1605 N N . ASP A 1 208 ? 2.953 -3.803 4.196 1.00 86.50 208 ASP A N 1
ATOM 1606 C CA . ASP A 1 208 ? 4.160 -3.862 3.374 1.00 86.50 208 ASP A CA 1
ATOM 1607 C C . ASP A 1 208 ? 4.354 -2.525 2.660 1.00 86.50 208 ASP A C 1
ATOM 1609 O O . ASP A 1 208 ? 3.435 -2.004 2.031 1.00 86.50 208 ASP A O 1
ATOM 1613 N N . VAL A 1 209 ? 5.556 -1.962 2.765 1.00 87.25 209 VAL A N 1
ATOM 1614 C CA . VAL A 1 209 ? 5.858 -0.607 2.289 1.00 87.25 209 VAL A CA 1
ATOM 1615 C C . VAL A 1 209 ? 7.049 -0.637 1.340 1.00 87.25 209 VAL A C 1
ATOM 1617 O O . VAL A 1 209 ? 8.132 -1.085 1.724 1.00 87.25 209 VAL A O 1
ATOM 1620 N N . THR A 1 210 ? 6.873 -0.091 0.140 1.00 84.00 210 THR A N 1
ATOM 1621 C CA . THR A 1 210 ? 7.953 0.229 -0.807 1.00 84.00 210 THR A CA 1
ATOM 1622 C C . THR A 1 210 ? 8.126 1.745 -0.923 1.00 84.00 210 THR A C 1
ATOM 1624 O O . THR A 1 210 ? 7.505 2.524 -0.191 1.00 84.00 210 THR A O 1
ATOM 1627 N N . ASP A 1 211 ? 9.002 2.175 -1.829 1.00 79.94 211 ASP A N 1
ATOM 1628 C CA . ASP A 1 211 ? 9.229 3.596 -2.112 1.00 79.94 211 ASP A CA 1
ATOM 1629 C C . ASP A 1 211 ? 7.995 4.281 -2.719 1.00 79.94 211 ASP A C 1
ATOM 1631 O O . ASP A 1 211 ? 7.807 5.480 -2.553 1.00 79.94 211 ASP A O 1
ATOM 1635 N N . ASP A 1 212 ? 7.145 3.517 -3.402 1.00 80.50 212 ASP A N 1
ATOM 1636 C CA . ASP A 1 212 ? 6.016 3.998 -4.201 1.00 80.50 212 ASP A CA 1
ATOM 1637 C C . ASP A 1 212 ? 4.659 3.409 -3.791 1.00 80.50 212 ASP A C 1
ATOM 1639 O O . ASP A 1 212 ? 3.637 3.937 -4.215 1.00 80.50 212 ASP A O 1
ATOM 1643 N N . LEU A 1 213 ? 4.611 2.363 -2.955 1.00 84.94 213 LEU A N 1
ATOM 1644 C CA . LEU A 1 213 ? 3.358 1.740 -2.521 1.00 84.94 213 LEU A CA 1
ATOM 1645 C C . LEU A 1 213 ? 3.308 1.441 -1.018 1.00 84.94 213 LEU A C 1
ATOM 1647 O O . LEU A 1 213 ? 4.327 1.164 -0.378 1.00 84.94 213 LEU A O 1
ATOM 1651 N N . VAL A 1 214 ? 2.084 1.406 -0.490 1.00 90.50 214 VAL A N 1
ATOM 1652 C CA . VAL A 1 214 ? 1.730 0.787 0.796 1.00 90.50 214 VAL A CA 1
ATOM 1653 C C . VAL A 1 214 ? 0.647 -0.256 0.549 1.00 90.50 214 VAL A C 1
ATOM 1655 O O . VAL A 1 214 ? -0.348 0.029 -0.113 1.00 90.50 214 VAL A O 1
ATOM 1658 N N . LEU A 1 215 ? 0.829 -1.468 1.069 1.00 89.06 215 LEU A N 1
ATOM 1659 C CA . LEU A 1 215 ? -0.152 -2.546 0.973 1.00 89.06 215 LEU A CA 1
ATOM 1660 C C . LEU A 1 215 ? -0.671 -2.901 2.354 1.00 89.06 215 LEU A C 1
ATOM 1662 O O . LEU A 1 215 ? 0.117 -3.194 3.251 1.00 89.06 215 LEU A O 1
ATOM 1666 N N . TRP A 1 216 ? -1.992 -2.974 2.482 1.00 93.62 216 TRP A N 1
ATOM 1667 C CA . TRP A 1 216 ? -2.641 -3.660 3.594 1.00 93.62 216 TRP A CA 1
ATOM 1668 C C . TRP A 1 216 ? -3.082 -5.034 3.128 1.00 93.62 216 TRP A C 1
ATOM 1670 O O . TRP A 1 216 ? -3.908 -5.155 2.221 1.00 93.62 216 TRP A O 1
ATOM 1680 N N . GLN A 1 217 ? -2.528 -6.080 3.727 1.00 87.75 217 GLN A N 1
ATOM 1681 C CA . GLN A 1 217 ? -2.811 -7.449 3.318 1.00 87.75 217 GLN A CA 1
ATOM 1682 C C . GLN A 1 217 ? -2.748 -8.429 4.479 1.00 87.75 217 GLN A C 1
ATOM 1684 O O . GLN A 1 217 ? -2.425 -8.055 5.602 1.00 87.75 217 GLN A O 1
ATOM 1689 N N . ASP A 1 218 ? -3.050 -9.698 4.188 1.00 87.44 218 ASP A N 1
ATOM 1690 C CA . ASP A 1 218 ? -3.024 -10.770 5.186 1.00 87.44 218 ASP A CA 1
ATOM 1691 C C . ASP A 1 218 ? -3.869 -10.406 6.416 1.00 87.44 218 ASP A C 1
ATOM 1693 O O . ASP A 1 218 ? -3.410 -10.509 7.547 1.00 87.44 218 ASP A O 1
ATOM 1697 N N . PHE A 1 219 ? -5.079 -9.891 6.180 1.00 92.62 219 PHE A N 1
ATOM 1698 C CA . PHE A 1 219 ? -5.983 -9.469 7.246 1.00 92.62 219 PHE A CA 1
ATOM 1699 C C . PHE A 1 219 ? -6.275 -10.622 8.198 1.00 92.62 219 PHE A C 1
ATOM 1701 O O . PHE A 1 219 ? -6.389 -11.780 7.791 1.00 92.62 219 PHE A O 1
ATOM 1708 N N . HIS A 1 220 ? -6.401 -10.297 9.474 1.00 90.94 220 HIS A N 1
ATOM 1709 C CA . HIS A 1 220 ? -6.557 -11.291 10.511 1.00 90.94 220 HIS A CA 1
ATOM 1710 C C . HIS A 1 220 ? -7.355 -10.736 11.687 1.00 90.94 220 HIS A C 1
ATOM 1712 O O . HIS A 1 220 ? -7.304 -9.548 12.007 1.00 90.94 220 HIS A O 1
ATOM 1718 N N . GLN A 1 221 ? -8.107 -11.638 12.315 1.00 88.69 221 GLN A N 1
ATOM 1719 C CA . GLN A 1 221 ? -8.834 -11.373 13.541 1.00 88.69 221 GLN A CA 1
ATOM 1720 C C . GLN A 1 221 ? -8.404 -12.429 14.580 1.00 88.69 221 GLN A C 1
ATOM 1722 O O . GLN A 1 221 ? -8.860 -13.576 14.500 1.00 88.69 221 GLN A O 1
ATOM 1727 N N . PRO A 1 222 ? -7.539 -12.079 15.553 1.00 84.94 222 PRO A N 1
ATOM 1728 C CA . PRO A 1 222 ? -6.916 -13.031 16.479 1.00 84.94 222 PRO A CA 1
ATOM 1729 C C . PRO A 1 222 ? -7.882 -13.835 17.353 1.00 84.94 222 PRO A C 1
ATOM 1731 O O . PRO A 1 222 ? -7.619 -15.001 17.641 1.00 84.94 222 PRO A O 1
ATOM 1734 N N . HIS A 1 223 ? -9.024 -13.271 17.727 1.00 83.50 223 HIS A N 1
ATOM 1735 C CA . HIS A 1 223 ? -10.065 -13.949 18.510 1.00 83.50 223 HIS A CA 1
ATOM 1736 C C . HIS A 1 223 ? -11.007 -14.790 17.650 1.00 83.50 223 HIS A C 1
ATOM 1738 O O . HIS A 1 223 ? -11.863 -15.509 18.164 1.00 83.50 223 HIS A O 1
ATOM 1744 N N . ARG A 1 224 ? -10.859 -14.719 16.324 1.00 83.44 224 ARG A N 1
ATOM 1745 C CA . ARG A 1 224 ? -11.620 -15.509 15.351 1.00 83.44 224 ARG A CA 1
ATOM 1746 C C . ARG A 1 224 ? -10.684 -16.105 14.304 1.00 83.44 224 ARG A C 1
ATOM 1748 O O . ARG A 1 224 ? -10.985 -16.070 13.117 1.00 83.44 224 ARG A O 1
ATOM 1755 N N . ALA A 1 225 ? -9.587 -16.714 14.756 1.00 81.00 225 ALA A N 1
ATOM 1756 C CA . ALA A 1 225 ? -8.517 -17.249 13.906 1.00 81.00 225 ALA A CA 1
ATOM 1757 C C . ALA A 1 225 ? -8.970 -18.274 12.840 1.00 81.00 225 ALA A C 1
ATOM 1759 O O . ALA A 1 225 ? -8.257 -18.515 11.872 1.00 81.00 225 ALA A O 1
ATOM 1760 N N . ALA A 1 226 ? -10.155 -18.880 12.991 1.00 84.12 226 ALA A N 1
ATOM 1761 C CA . ALA A 1 226 ? -10.743 -19.763 11.981 1.00 84.12 226 ALA A CA 1
ATOM 1762 C C . ALA A 1 226 ? -11.339 -19.014 10.768 1.00 84.12 226 ALA A C 1
ATOM 1764 O O . ALA A 1 226 ? -11.673 -19.646 9.765 1.00 84.12 226 ALA A O 1
ATOM 1765 N N . ARG A 1 227 ? -11.519 -17.689 10.851 1.00 87.31 227 ARG A N 1
ATOM 1766 C CA . ARG A 1 227 ? -12.035 -16.863 9.755 1.00 87.31 227 ARG A CA 1
ATOM 1767 C C . ARG A 1 227 ? -10.942 -16.572 8.740 1.00 87.31 227 ARG A C 1
ATOM 1769 O O . ARG A 1 227 ? -9.867 -16.087 9.076 1.00 87.31 227 ARG A O 1
ATOM 1776 N N . ASP A 1 228 ? -11.267 -16.816 7.479 1.00 86.56 228 ASP A N 1
ATOM 1777 C CA . ASP A 1 228 ? -10.370 -16.593 6.355 1.00 86.56 228 ASP A CA 1
ATOM 1778 C C . ASP A 1 228 ? -10.621 -15.236 5.675 1.00 86.56 228 ASP A C 1
ATOM 1780 O O . ASP A 1 228 ? -11.557 -15.081 4.885 1.00 86.56 228 ASP A O 1
ATOM 1784 N N . TYR A 1 229 ? -9.761 -14.258 5.959 1.00 87.62 229 TYR A N 1
ATOM 1785 C CA . TYR A 1 229 ? -9.799 -12.930 5.336 1.00 87.62 229 TYR A CA 1
ATOM 1786 C C . TYR A 1 229 ? -8.867 -12.804 4.121 1.00 87.62 229 TYR A C 1
ATOM 1788 O O . TYR A 1 229 ? -8.662 -11.696 3.625 1.00 87.62 229 TYR A O 1
ATOM 1796 N N . ARG A 1 230 ? -8.309 -13.905 3.590 1.00 82.31 230 ARG A N 1
ATOM 1797 C CA . ARG A 1 230 ? -7.344 -13.847 2.470 1.00 82.31 230 ARG A CA 1
ATOM 1798 C C . ARG A 1 230 ? -7.882 -13.144 1.224 1.00 82.31 230 ARG A C 1
ATOM 1800 O O . ARG A 1 230 ? -7.083 -12.629 0.454 1.00 82.31 230 ARG A O 1
ATOM 1807 N N . SER A 1 231 ? -9.202 -13.121 1.034 1.00 78.81 231 SER A N 1
ATOM 1808 C CA . SER A 1 231 ? -9.872 -12.445 -0.084 1.00 78.81 231 SER A CA 1
ATOM 1809 C C . SER A 1 231 ? -10.544 -11.116 0.307 1.00 78.81 231 SER A C 1
ATOM 1811 O O . SER A 1 231 ? -11.407 -10.648 -0.434 1.00 78.81 231 SER A O 1
ATOM 1813 N N . PHE A 1 232 ? -10.282 -10.579 1.506 1.00 87.75 232 PHE A N 1
ATOM 1814 C CA . PHE A 1 232 ? -10.815 -9.278 1.941 1.00 87.75 232 PHE A CA 1
ATOM 1815 C C . PHE A 1 232 ? -9.993 -8.124 1.366 1.00 87.75 232 PHE A C 1
ATOM 1817 O O . PHE A 1 232 ? -10.542 -7.187 0.796 1.00 87.75 232 PHE A O 1
ATOM 1824 N N . GLY A 1 233 ? -8.673 -8.235 1.490 1.00 82.19 233 GLY A N 1
ATOM 1825 C CA . GLY A 1 233 ? -7.715 -7.407 0.774 1.00 82.19 233 GLY A CA 1
ATOM 1826 C C . GLY A 1 233 ? -7.090 -8.175 -0.399 1.00 82.19 233 GLY A C 1
ATOM 1827 O O . GLY A 1 233 ? -7.642 -9.185 -0.846 1.00 82.19 233 GLY A O 1
ATOM 1828 N N . PRO A 1 234 ? -5.905 -7.754 -0.861 1.00 85.69 234 PRO A N 1
ATOM 1829 C CA . PRO A 1 234 ? -5.145 -6.598 -0.380 1.00 85.69 234 PRO A CA 1
ATOM 1830 C C . PRO A 1 234 ? -5.759 -5.254 -0.803 1.00 85.69 234 PRO A C 1
ATOM 1832 O O . PRO A 1 234 ? -6.389 -5.168 -1.855 1.00 85.69 234 PRO A O 1
ATOM 1835 N N . PHE A 1 235 ? -5.525 -4.214 -0.001 1.00 89.31 235 PHE A N 1
ATOM 1836 C CA . PHE A 1 235 ? -5.711 -2.816 -0.406 1.00 89.31 235 PHE A CA 1
ATOM 1837 C C . PHE A 1 235 ? -4.360 -2.194 -0.740 1.00 89.31 235 PHE A C 1
ATOM 1839 O O . PHE A 1 235 ? -3.347 -2.538 -0.121 1.00 89.31 235 PHE A O 1
ATOM 1846 N N . VAL A 1 236 ? -4.346 -1.309 -1.732 1.00 85.88 236 VAL A N 1
ATOM 1847 C CA . VAL A 1 236 ? -3.119 -0.853 -2.391 1.00 85.88 236 VAL A CA 1
ATOM 1848 C C . VAL A 1 236 ? -3.134 0.654 -2.501 1.00 85.88 236 VAL A C 1
ATOM 1850 O O . VAL A 1 236 ? -3.972 1.197 -3.203 1.00 85.88 236 VAL A O 1
ATOM 1853 N N . PHE A 1 237 ? -2.179 1.328 -1.881 1.00 89.62 237 PHE A N 1
ATOM 1854 C CA . PHE A 1 237 ? -2.141 2.786 -1.856 1.00 89.62 237 PHE A CA 1
ATOM 1855 C C . PHE A 1 237 ? -0.870 3.302 -2.518 1.00 89.62 237 PHE A C 1
ATOM 1857 O O . PHE A 1 237 ? 0.199 2.704 -2.357 1.00 89.62 237 PHE A O 1
ATOM 1864 N N . ASP A 1 238 ? -0.977 4.430 -3.222 1.00 89.00 238 ASP A N 1
ATOM 1865 C CA . ASP A 1 238 ? 0.194 5.217 -3.604 1.00 89.00 238 ASP A CA 1
ATOM 1866 C C . ASP A 1 238 ? 0.886 5.712 -2.333 1.00 89.00 238 ASP A C 1
ATOM 1868 O O . ASP A 1 238 ? 0.234 6.186 -1.396 1.00 89.00 238 ASP A O 1
ATOM 1872 N N . ARG A 1 239 ? 2.215 5.592 -2.280 1.00 89.94 239 ARG A N 1
ATOM 1873 C CA . ARG A 1 239 ? 2.958 5.908 -1.060 1.00 89.94 239 ARG A CA 1
ATOM 1874 C C . ARG A 1 239 ? 2.839 7.374 -0.657 1.00 89.94 239 ARG A C 1
ATOM 1876 O O . ARG A 1 239 ? 2.738 7.665 0.532 1.00 89.94 239 ARG A O 1
ATOM 1883 N N . SER A 1 240 ? 2.855 8.289 -1.622 1.00 90.81 240 SER A N 1
ATOM 1884 C CA . SER A 1 240 ? 2.813 9.726 -1.347 1.00 90.81 240 SER A CA 1
ATOM 1885 C C . SER A 1 240 ? 1.430 10.176 -0.874 1.00 90.81 240 SER A C 1
ATOM 1887 O O . SER A 1 240 ? 1.319 11.011 0.027 1.00 90.81 240 SER A O 1
ATOM 1889 N N . GLU A 1 241 ? 0.370 9.594 -1.439 1.00 93.88 241 GLU A N 1
ATOM 1890 C CA . GLU A 1 241 ? -1.005 9.846 -1.009 1.00 93.88 241 GLU A CA 1
ATOM 1891 C C . GLU A 1 241 ? -1.270 9.264 0.379 1.00 93.88 241 GLU A C 1
ATOM 1893 O O . GLU A 1 241 ? -1.835 9.954 1.227 1.00 93.88 241 GLU A O 1
ATOM 1898 N N . TYR A 1 242 ? -0.788 8.046 0.638 1.00 96.25 242 TYR A N 1
ATOM 1899 C CA . TYR A 1 242 ? -0.890 7.400 1.942 1.00 96.25 242 TYR A CA 1
ATOM 1900 C C . TYR A 1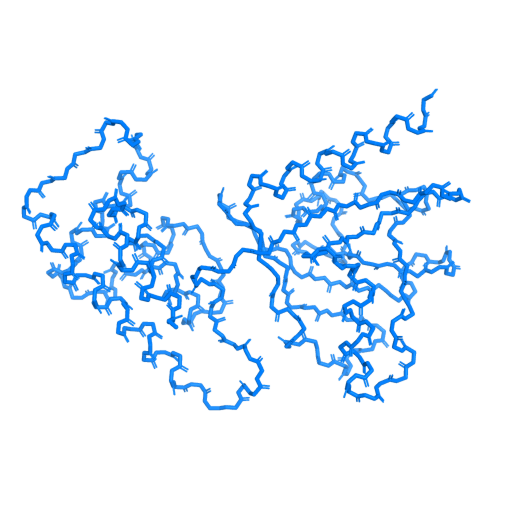 242 ? -0.181 8.201 3.042 1.00 96.25 242 TYR A C 1
ATOM 1902 O O . TYR A 1 242 ? -0.784 8.507 4.070 1.00 96.25 242 TYR A O 1
ATOM 1910 N N . ASP A 1 243 ? 1.084 8.580 2.820 1.00 96.19 243 ASP A N 1
ATOM 1911 C CA . ASP A 1 243 ? 1.879 9.328 3.802 1.00 96.19 243 ASP A CA 1
ATOM 1912 C C . ASP A 1 243 ? 1.214 10.674 4.142 1.00 96.19 243 ASP A C 1
ATOM 1914 O O . ASP A 1 243 ? 1.188 11.082 5.306 1.00 96.19 243 ASP A O 1
ATOM 1918 N N . ARG A 1 244 ? 0.615 11.341 3.146 1.00 96.31 244 ARG A N 1
ATOM 1919 C CA . ARG A 1 244 ? -0.147 12.581 3.344 1.00 96.31 244 ARG A CA 1
ATOM 1920 C C . ARG A 1 244 ? -1.435 12.351 4.134 1.00 96.31 244 ARG A C 1
ATOM 1922 O O . ARG A 1 244 ? -1.667 13.072 5.097 1.00 96.31 244 ARG A O 1
ATOM 1929 N N . ALA A 1 245 ? -2.217 11.326 3.793 1.00 97.56 245 ALA A N 1
ATOM 1930 C CA . ALA A 1 245 ? -3.442 10.990 4.519 1.00 97.56 245 ALA A CA 1
ATOM 1931 C C . ALA A 1 245 ? -3.174 10.700 6.008 1.00 97.56 245 ALA A C 1
ATOM 1933 O O . ALA A 1 245 ? -3.926 11.147 6.875 1.00 97.56 245 ALA A O 1
ATOM 1934 N N . VAL A 1 246 ? -2.079 9.996 6.319 1.00 96.56 246 VAL A N 1
ATOM 1935 C CA . VAL A 1 246 ? -1.653 9.758 7.707 1.00 96.56 246 VAL A CA 1
ATOM 1936 C C . VAL A 1 246 ? -1.228 11.065 8.384 1.00 96.56 246 VAL A C 1
ATOM 1938 O O . VAL A 1 246 ? -1.635 11.330 9.516 1.00 96.56 246 VAL A O 1
ATOM 1941 N N . ALA A 1 247 ? -0.422 11.894 7.714 1.00 95.38 247 ALA A N 1
ATOM 1942 C CA . ALA A 1 247 ? 0.055 13.159 8.272 1.00 95.38 247 ALA A CA 1
ATOM 1943 C C . ALA A 1 247 ? -1.093 14.131 8.594 1.00 95.38 247 ALA A C 1
ATOM 1945 O O . ALA A 1 247 ? -1.085 14.741 9.666 1.00 95.38 247 ALA A O 1
ATOM 1946 N N . ASP A 1 248 ? -2.087 14.229 7.709 1.00 95.56 248 ASP A N 1
ATOM 1947 C CA . ASP A 1 248 ? -3.266 15.082 7.885 1.00 95.56 248 ASP A CA 1
ATOM 1948 C C . ASP A 1 248 ? -4.080 14.655 9.117 1.00 95.56 248 ASP A C 1
ATOM 1950 O O . ASP A 1 248 ? -4.434 15.488 9.954 1.00 95.56 248 ASP A O 1
ATOM 1954 N N . ALA A 1 249 ? -4.292 13.350 9.305 1.00 93.94 249 ALA A N 1
ATOM 1955 C CA . ALA A 1 249 ? -4.992 12.820 10.474 1.00 93.94 249 ALA A CA 1
ATOM 1956 C C . ALA A 1 249 ? -4.219 13.038 11.785 1.00 93.94 249 ALA A C 1
ATOM 1958 O O . ALA A 1 249 ? -4.795 13.426 12.804 1.00 93.94 249 ALA A O 1
ATOM 1959 N N . VAL A 1 250 ? -2.893 12.856 11.767 1.00 92.94 250 VAL A N 1
ATOM 1960 C CA . VAL A 1 250 ? -2.036 13.147 12.929 1.00 92.94 250 VAL A CA 1
ATOM 1961 C C . VAL A 1 250 ? -2.064 14.636 13.283 1.00 92.94 250 VAL A C 1
ATOM 1963 O O . VAL A 1 250 ? -2.042 14.983 14.467 1.00 92.94 250 VAL A O 1
ATOM 1966 N N . ALA A 1 251 ? -2.115 15.524 12.289 1.00 92.31 251 ALA A N 1
ATOM 1967 C CA . ALA A 1 251 ? -2.255 16.958 12.516 1.00 92.31 25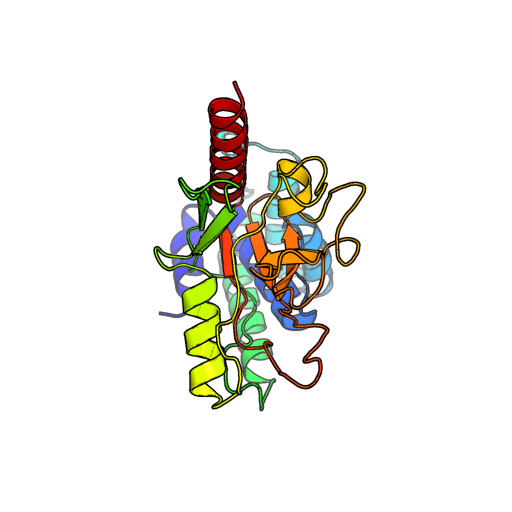1 ALA A CA 1
ATOM 1968 C C . ALA A 1 251 ? -3.625 17.305 13.124 1.00 92.31 251 ALA A C 1
ATOM 1970 O O . ALA A 1 251 ? -3.671 18.045 14.109 1.00 92.31 251 ALA A O 1
ATOM 1971 N N . ALA A 1 252 ? -4.711 16.722 12.606 1.00 90.38 252 ALA A N 1
ATOM 1972 C CA . ALA A 1 252 ? -6.066 16.917 13.125 1.00 90.38 252 ALA A CA 1
ATOM 1973 C C . ALA A 1 252 ? -6.187 16.510 14.606 1.00 90.38 252 ALA A C 1
ATOM 1975 O O . ALA A 1 252 ? -6.653 17.298 15.427 1.00 90.38 252 ALA A O 1
ATOM 1976 N N . LEU A 1 253 ? -5.649 15.345 14.985 1.00 87.50 253 LEU A N 1
ATOM 1977 C CA . LEU A 1 253 ? -5.637 14.868 16.378 1.00 87.50 253 LEU A CA 1
ATOM 1978 C C . LEU A 1 253 ? -4.854 15.768 17.343 1.00 87.50 253 LEU A C 1
ATOM 1980 O O . LEU A 1 253 ? -5.108 15.766 18.545 1.00 87.50 253 LEU A O 1
ATOM 1984 N N . ARG A 1 254 ? -3.847 16.500 16.854 1.00 85.44 254 ARG A N 1
ATOM 1985 C CA . ARG A 1 254 ? -3.091 17.457 17.680 1.00 85.44 254 ARG A CA 1
ATOM 1986 C C . ARG A 1 254 ? -3.855 18.764 17.866 1.00 85.44 254 ARG A C 1
ATOM 1988 O O . ARG A 1 254 ? -3.772 19.349 18.944 1.00 85.44 254 ARG A O 1
ATOM 1995 N N . ALA A 1 255 ? -4.569 19.203 16.832 1.00 78.00 255 ALA A N 1
ATOM 1996 C CA . ALA A 1 255 ? -5.370 20.420 16.865 1.00 78.00 255 ALA A CA 1
ATOM 1997 C C . ALA A 1 255 ? -6.559 20.300 17.829 1.00 78.00 255 ALA A C 1
ATOM 1999 O O . ALA A 1 255 ? -6.835 21.251 18.545 1.00 78.00 255 ALA A O 1
ATOM 2000 N N . ASP A 1 256 ? -7.192 19.128 17.908 1.00 65.31 256 ASP A N 1
ATOM 2001 C CA . ASP A 1 256 ? -8.331 18.879 18.807 1.00 65.31 256 ASP A CA 1
ATOM 2002 C C . ASP A 1 256 ? -7.939 18.818 20.302 1.00 65.31 256 ASP A C 1
ATOM 2004 O O . ASP A 1 256 ? -8.761 18.982 21.197 1.00 65.31 256 ASP A O 1
ATOM 2008 N N . ARG A 1 257 ? -6.645 18.621 20.594 1.00 61.12 257 ARG A N 1
ATOM 2009 C CA . ARG A 1 257 ? -6.099 18.535 21.963 1.00 61.12 25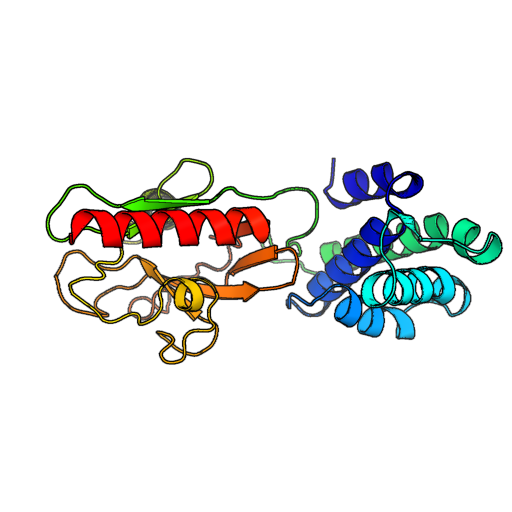7 ARG A CA 1
ATOM 2010 C C . ARG A 1 257 ? -5.450 19.836 22.459 1.00 61.12 257 ARG A C 1
ATOM 2012 O O . ARG A 1 257 ? -4.849 19.811 23.537 1.00 61.12 257 ARG A O 1
ATOM 2019 N N . SER A 1 258 ? -5.496 20.915 21.670 1.00 52.03 258 SER A N 1
ATOM 2020 C CA . SER A 1 258 ? -4.878 22.225 21.962 1.00 52.03 258 SER A CA 1
ATOM 2021 C C . SER A 1 258 ? -5.929 23.273 22.304 1.00 52.03 258 SER A C 1
ATOM 2023 O O . SER A 1 258 ? -5.683 24.040 23.261 1.00 52.03 258 SER A O 1
#